Protein AF-A0A954YB65-F1 (afdb_monomer_lite)

Foldseek 3Di:
DDDCPDLVNVLVVVVVVVDPLVSLVSVLVVCLVVVVLVVNLLSQLQNLCVVVVHDSPDDPCLVVDDPVSNVVSVVSSLVSLQVSLLSCVVVVNNVVSCVSCVVHPPLVVVLVSLVVDDDDPVRLVVNLCCCQQVVSPVLVNLVSCCVPPNLLRLLVSLVVRVVPPDPVSNVNSVVNNVVVQLVQLLVLLQVVCCVVVVDGDPDSDPVVSCVVPVVCPPPPDDSGDCSSVD

Sequence (230 aa):
MQENGNVFDRLDQLAQQADPRQLLTELEDHLRRTKCFHELFEARKLAIRQRRGLPLLASDLGEQLPEAERDAMETELLDACWEVGRLLWQDARLRDGWHYLRAIADRGRVERLFAEIEPGEGNVDEFLELSIHEGLDLSRGFRTLIDRYGTCNAITTFDSAMYGRPRGERAVGAAMLVRHIYEELRENILAHIQRQEGQQPETLKVSNLLDQRDWVFAGGSYHLDTTHLA

Structure (mmCIF, N/CA/C/O backbone):
data_AF-A0A954YB65-F1
#
_entry.id   AF-A0A954YB65-F1
#
loop_
_atom_site.group_PDB
_atom_site.id
_atom_site.type_symbol
_atom_site.label_atom_id
_atom_site.label_alt_id
_atom_site.label_comp_id
_atom_site.label_asym_id
_atom_site.label_entity_id
_atom_site.label_seq_id
_atom_site.pdbx_PDB_ins_code
_atom_site.Cartn_x
_atom_site.Cartn_y
_atom_site.Cartn_z
_atom_site.occupancy
_atom_site.B_iso_or_equiv
_atom_site.auth_seq_id
_atom_site.auth_comp_id
_atom_site.auth_asym_id
_atom_site.auth_atom_id
_atom_site.pdbx_PDB_model_num
ATOM 1 N N . MET A 1 1 ? 12.305 -34.815 -20.012 1.00 35.81 1 MET A N 1
ATOM 2 C CA . MET A 1 1 ? 11.928 -34.228 -21.311 1.00 35.81 1 MET A CA 1
ATOM 3 C C . MET A 1 1 ? 12.818 -33.011 -21.497 1.00 35.81 1 MET A C 1
ATOM 5 O O . MET A 1 1 ? 12.638 -32.028 -20.793 1.00 35.81 1 MET A O 1
ATOM 9 N N . GLN A 1 2 ? 13.898 -33.188 -22.256 1.00 39.72 2 GLN A N 1
ATOM 10 C CA . GLN A 1 2 ? 14.922 -32.181 -22.544 1.00 39.72 2 GLN A CA 1
ATOM 11 C C . GLN A 1 2 ? 14.454 -31.298 -23.702 1.00 39.72 2 GLN A C 1
ATOM 13 O O . GLN A 1 2 ? 13.941 -31.847 -24.668 1.00 39.72 2 GLN A O 1
ATOM 18 N N . GLU A 1 3 ? 14.665 -29.985 -23.584 1.00 40.31 3 GLU A N 1
ATOM 19 C CA . GLU A 1 3 ? 15.197 -29.084 -24.626 1.00 40.31 3 GLU A CA 1
ATOM 20 C C . GLU A 1 3 ? 15.255 -27.652 -24.054 1.00 40.31 3 GLU A C 1
ATOM 22 O O . GLU A 1 3 ? 14.488 -26.770 -24.418 1.00 40.31 3 GLU A O 1
ATOM 27 N N . ASN A 1 4 ? 16.166 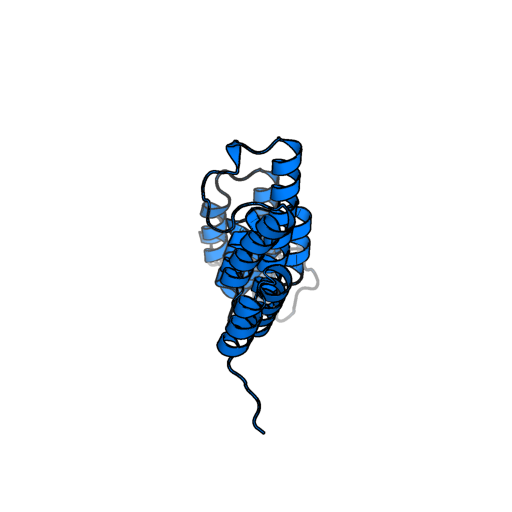-27.417 -23.103 1.00 43.31 4 ASN A N 1
ATOM 28 C CA . ASN A 1 4 ? 16.601 -26.061 -22.765 1.00 43.31 4 ASN A CA 1
ATOM 29 C C . ASN A 1 4 ? 17.932 -25.833 -23.482 1.00 43.31 4 ASN A C 1
ATOM 31 O O . ASN A 1 4 ? 18.993 -26.044 -22.898 1.00 43.31 4 ASN A O 1
ATOM 35 N N . GLY A 1 5 ? 17.880 -25.429 -24.754 1.00 54.19 5 GLY A N 1
ATOM 36 C CA . GLY A 1 5 ? 18.970 -24.609 -25.283 1.00 54.19 5 GLY A CA 1
ATOM 37 C C . GLY A 1 5 ? 19.082 -23.392 -24.367 1.00 54.19 5 GLY A C 1
ATOM 38 O O . GLY A 1 5 ? 18.060 -22.773 -24.055 1.00 54.19 5 GLY A O 1
ATOM 39 N N . ASN A 1 6 ? 20.274 -23.132 -23.835 1.00 77.19 6 ASN A N 1
ATOM 40 C CA . ASN A 1 6 ? 20.490 -22.061 -22.876 1.00 77.19 6 ASN A CA 1
ATOM 41 C C . ASN A 1 6 ? 19.991 -20.750 -23.504 1.00 77.19 6 ASN A C 1
ATOM 43 O O . ASN A 1 6 ? 20.301 -20.470 -24.660 1.00 77.19 6 ASN A O 1
ATOM 47 N N . VAL A 1 7 ? 19.193 -19.957 -22.782 1.00 74.75 7 VAL A N 1
ATOM 48 C CA . VAL A 1 7 ? 18.712 -18.662 -23.296 1.00 74.75 7 VAL A CA 1
ATOM 49 C C . VAL A 1 7 ? 19.882 -17.806 -23.789 1.00 74.75 7 VAL A C 1
ATOM 51 O O . VAL A 1 7 ? 19.751 -17.127 -24.801 1.00 74.75 7 VAL A O 1
ATOM 54 N N . PHE A 1 8 ? 21.046 -17.923 -23.143 1.00 77.50 8 PHE A N 1
ATOM 55 C CA . PHE A 1 8 ? 22.277 -17.270 -23.568 1.00 77.50 8 PHE A CA 1
ATOM 56 C C . PHE A 1 8 ? 22.754 -17.755 -24.944 1.00 77.50 8 PHE A C 1
ATOM 58 O O . PHE A 1 8 ? 23.086 -16.916 -25.766 1.00 77.50 8 PHE A O 1
ATOM 65 N N . ASP A 1 9 ? 22.661 -19.049 -25.267 1.00 79.12 9 ASP A N 1
ATOM 66 C CA . ASP A 1 9 ? 23.027 -19.569 -26.596 1.00 79.12 9 ASP A CA 1
ATOM 67 C C . ASP A 1 9 ? 22.103 -19.008 -27.690 1.00 79.12 9 ASP A C 1
ATOM 69 O O . ASP A 1 9 ? 22.542 -18.699 -28.799 1.00 79.12 9 ASP A O 1
ATOM 73 N N . ARG A 1 10 ? 20.806 -18.853 -27.387 1.00 73.50 10 ARG A N 1
ATOM 74 C CA . ARG A 1 10 ? 19.834 -18.258 -28.318 1.00 73.50 10 ARG A CA 1
ATOM 75 C C . ARG A 1 10 ? 20.061 -16.754 -28.484 1.00 73.50 10 ARG A C 1
ATOM 77 O O . ARG A 1 10 ? 19.979 -16.253 -29.604 1.00 73.50 10 ARG A O 1
ATOM 84 N N . LEU A 1 11 ? 20.367 -16.043 -27.399 1.00 77.06 11 LEU A N 1
ATOM 85 C CA . LEU A 1 11 ? 20.738 -14.627 -27.446 1.00 77.06 11 LEU A CA 1
ATOM 86 C C . LEU A 1 11 ? 22.053 -14.427 -28.213 1.00 77.06 11 LEU A C 1
ATOM 88 O O . LEU A 1 11 ? 22.128 -13.519 -29.035 1.00 77.06 11 LEU A O 1
ATOM 92 N N . ASP A 1 12 ? 23.041 -15.306 -28.035 1.00 77.75 12 ASP A N 1
ATOM 93 C CA . ASP A 1 12 ? 24.314 -15.279 -28.762 1.00 77.75 12 ASP A CA 1
ATOM 94 C C . ASP A 1 12 ? 24.110 -15.506 -30.264 1.00 77.75 12 ASP A C 1
ATOM 96 O O . ASP A 1 12 ? 24.686 -14.792 -31.087 1.00 77.75 12 ASP A O 1
ATOM 100 N N . GLN A 1 13 ? 23.240 -16.446 -30.646 1.00 76.56 13 GLN A N 1
ATOM 101 C CA . GLN A 1 13 ? 22.870 -16.661 -32.049 1.00 76.56 13 GLN A CA 1
ATOM 102 C C . GLN A 1 13 ? 22.189 -15.428 -32.662 1.00 76.56 13 GLN A C 1
ATOM 104 O O . GLN A 1 13 ? 22.526 -15.035 -33.779 1.00 76.56 13 GLN A O 1
ATOM 109 N N . LEU A 1 14 ? 21.270 -14.783 -31.938 1.00 78.62 14 LEU A N 1
ATOM 110 C CA . LEU A 1 14 ? 20.601 -13.558 -32.397 1.00 78.62 14 LEU A CA 1
ATOM 111 C C . LEU A 1 14 ? 21.562 -12.363 -32.467 1.00 78.62 14 LEU A C 1
ATOM 113 O O . LEU A 1 14 ? 21.481 -11.552 -33.392 1.00 78.62 14 LEU A O 1
ATOM 117 N N . ALA A 1 15 ? 22.513 -12.276 -31.535 1.00 76.81 15 ALA A N 1
ATOM 118 C CA . ALA A 1 15 ? 23.557 -11.259 -31.549 1.00 76.81 15 ALA A CA 1
ATOM 119 C C . ALA A 1 15 ? 24.464 -11.414 -32.779 1.00 76.81 15 ALA A C 1
ATOM 121 O O . ALA A 1 15 ? 24.781 -10.425 -33.441 1.00 76.81 15 ALA A O 1
ATOM 122 N N . GLN A 1 16 ? 24.826 -12.652 -33.133 1.00 79.12 16 GLN A N 1
ATOM 123 C CA . GLN A 1 16 ? 25.609 -12.965 -34.336 1.00 79.12 16 GLN A CA 1
ATOM 124 C C . GLN A 1 16 ? 24.859 -12.644 -35.637 1.00 79.12 16 GLN A C 1
ATOM 126 O O . GLN A 1 16 ? 25.486 -12.301 -36.637 1.00 79.12 16 GLN A O 1
ATOM 131 N N . GLN A 1 17 ? 23.526 -12.718 -35.625 1.00 79.25 17 GLN A N 1
ATOM 132 C CA . GLN A 1 17 ? 22.668 -12.346 -36.756 1.00 79.25 17 GLN A CA 1
ATOM 133 C C . GLN A 1 17 ? 22.452 -10.827 -36.883 1.00 79.25 17 GLN A C 1
ATOM 135 O O . GLN A 1 17 ? 21.823 -10.386 -37.843 1.00 79.25 17 GLN A O 1
ATOM 140 N N . ALA A 1 18 ? 22.996 -10.028 -35.955 1.00 71.31 18 ALA A N 1
ATOM 141 C CA . ALA A 1 18 ? 22.888 -8.572 -35.925 1.00 71.31 18 ALA A CA 1
ATOM 142 C C . ALA A 1 18 ? 21.438 -8.052 -36.002 1.00 71.31 18 ALA A C 1
ATOM 144 O O . ALA A 1 18 ? 21.187 -7.011 -36.615 1.00 71.31 18 ALA A O 1
ATOM 145 N N . ASP A 1 19 ? 20.498 -8.729 -35.328 1.00 81.56 19 ASP A N 1
ATOM 146 C CA . ASP A 1 19 ? 19.133 -8.229 -35.113 1.00 81.56 19 ASP A CA 1
ATOM 147 C C . ASP A 1 19 ? 18.908 -7.817 -33.641 1.00 81.56 19 ASP A C 1
ATOM 149 O O . ASP A 1 19 ? 18.379 -8.589 -32.831 1.00 81.56 19 ASP A O 1
ATOM 153 N N . PRO A 1 20 ? 19.281 -6.575 -33.257 1.00 83.12 20 PRO A N 1
ATOM 154 C CA . PRO A 1 20 ? 19.054 -6.063 -31.908 1.00 83.12 20 PRO A CA 1
ATOM 155 C C . PRO A 1 20 ? 17.580 -6.028 -31.496 1.00 83.12 20 PRO A C 1
ATOM 157 O O . PRO A 1 20 ? 17.289 -6.068 -30.302 1.00 83.12 20 PRO A O 1
ATOM 160 N N . ARG A 1 21 ? 16.641 -5.922 -32.449 1.00 86.94 21 ARG A N 1
ATOM 161 C CA . ARG A 1 21 ? 15.203 -5.857 -32.134 1.00 86.94 21 ARG A CA 1
ATOM 162 C C . ARG A 1 21 ? 14.708 -7.206 -31.669 1.00 86.94 21 ARG A C 1
ATOM 164 O O . ARG A 1 21 ? 14.063 -7.292 -30.622 1.00 86.94 21 ARG A O 1
ATOM 171 N N . GLN A 1 22 ? 15.020 -8.241 -32.440 1.00 88.25 22 GLN A N 1
ATOM 172 C CA . GLN A 1 22 ? 14.629 -9.599 -32.101 1.00 88.25 22 GLN A CA 1
ATOM 173 C C . GLN A 1 22 ? 15.316 -10.057 -30.811 1.00 88.25 22 GLN A C 1
ATOM 175 O O . GLN A 1 22 ? 14.652 -10.623 -29.945 1.00 88.25 22 GLN A O 1
ATOM 180 N N . LEU A 1 23 ? 16.599 -9.724 -30.626 1.00 89.31 23 LEU A N 1
ATOM 181 C CA . LEU A 1 23 ? 17.335 -10.031 -29.397 1.00 89.31 23 LEU A CA 1
ATOM 182 C C . LEU A 1 23 ? 16.692 -9.405 -28.152 1.00 89.31 23 LEU A C 1
ATOM 184 O O . LEU A 1 23 ? 16.469 -10.101 -27.165 1.00 89.31 23 LEU A O 1
ATOM 188 N N . LEU A 1 24 ? 16.372 -8.106 -28.191 1.00 91.31 24 LEU A N 1
ATOM 189 C CA . LEU A 1 24 ? 15.754 -7.423 -27.049 1.00 91.31 24 LEU A CA 1
ATOM 190 C C . LEU A 1 24 ? 14.345 -7.948 -26.764 1.00 91.31 24 LEU A C 1
ATOM 192 O O . LEU A 1 24 ? 13.987 -8.100 -25.602 1.00 91.31 24 LEU A O 1
ATOM 196 N N . THR A 1 25 ? 13.580 -8.286 -27.804 1.00 92.56 25 THR A N 1
ATOM 197 C CA . THR A 1 25 ? 12.246 -8.887 -27.642 1.00 92.56 25 THR A CA 1
ATOM 198 C C . THR A 1 25 ? 12.333 -10.238 -26.927 1.00 92.56 25 THR A C 1
ATOM 200 O O . THR A 1 25 ? 11.598 -10.480 -25.975 1.00 92.56 25 THR A O 1
ATOM 203 N N . GLU A 1 26 ? 13.262 -11.106 -27.335 1.00 91.94 26 GLU A N 1
ATOM 204 C CA . GLU A 1 26 ? 13.474 -12.416 -26.701 1.00 91.94 26 GLU A CA 1
ATOM 205 C C . GLU A 1 26 ? 13.992 -12.283 -25.260 1.00 91.94 26 GLU A C 1
ATOM 2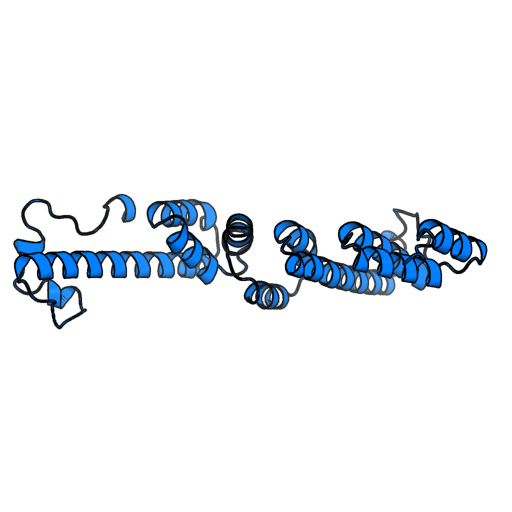07 O O . GLU A 1 26 ? 13.575 -13.039 -24.380 1.00 91.94 26 GLU A O 1
ATOM 212 N N . LEU A 1 27 ? 14.853 -11.293 -24.993 1.00 93.38 27 LEU A N 1
ATOM 213 C CA . LEU A 1 27 ? 15.322 -10.982 -23.642 1.00 93.38 27 LEU A CA 1
ATOM 214 C C . LEU A 1 27 ? 14.169 -10.533 -22.732 1.00 93.38 27 LEU A C 1
ATOM 216 O O . LEU A 1 27 ? 14.018 -11.063 -21.633 1.00 93.38 27 LEU A O 1
ATOM 220 N N . GLU A 1 28 ? 13.338 -9.589 -23.177 1.00 95.31 28 GLU A N 1
ATOM 221 C CA . GLU A 1 28 ? 12.167 -9.128 -22.421 1.00 95.31 28 GLU A CA 1
ATOM 222 C C . GLU A 1 28 ? 11.190 -10.279 -22.134 1.00 95.31 28 GLU A C 1
ATOM 224 O O . GLU A 1 28 ? 10.701 -10.423 -21.010 1.00 95.31 28 GLU A O 1
ATOM 229 N N . ASP A 1 29 ? 10.930 -11.129 -23.128 1.00 95.19 29 ASP A N 1
ATOM 230 C CA . ASP A 1 29 ? 10.074 -12.305 -22.984 1.00 95.19 29 ASP A CA 1
ATOM 231 C C . ASP A 1 29 ? 10.625 -13.293 -21.957 1.00 95.19 29 ASP A C 1
ATOM 233 O O . ASP A 1 29 ? 9.876 -13.810 -21.121 1.00 95.19 29 ASP A O 1
ATOM 237 N N . HIS A 1 30 ? 11.933 -13.545 -21.995 1.00 94.38 30 HIS A N 1
ATOM 238 C CA . HIS A 1 30 ? 12.595 -14.398 -21.022 1.00 94.38 30 HIS A CA 1
ATOM 239 C C . HIS A 1 30 ? 12.474 -13.823 -19.608 1.00 94.38 30 HIS A C 1
ATOM 241 O O . HIS A 1 30 ? 11.969 -14.515 -18.725 1.00 94.38 30 HIS A O 1
ATOM 247 N N . LEU A 1 31 ? 12.851 -12.555 -19.414 1.00 96.50 31 LEU A N 1
ATOM 248 C CA . LEU A 1 31 ? 12.824 -11.882 -18.110 1.00 96.50 31 LEU A CA 1
ATOM 249 C C . LEU A 1 31 ? 11.409 -11.815 -17.526 1.00 96.50 31 LEU A C 1
ATOM 251 O O . LEU A 1 31 ? 11.217 -12.004 -16.324 1.00 96.50 31 LEU A O 1
ATOM 255 N N . ARG A 1 32 ? 10.394 -11.623 -18.377 1.00 96.69 32 ARG A N 1
ATOM 256 C CA . ARG A 1 32 ? 8.984 -11.702 -17.974 1.00 96.69 32 ARG A CA 1
ATOM 257 C C . ARG A 1 32 ? 8.613 -13.102 -17.490 1.00 96.69 32 ARG A C 1
ATOM 259 O O . ARG A 1 32 ? 7.963 -13.229 -16.455 1.00 96.69 32 ARG A O 1
ATOM 266 N N . ARG A 1 33 ? 9.009 -14.152 -18.219 1.00 95.94 33 ARG A N 1
ATOM 267 C CA . ARG A 1 33 ? 8.702 -15.553 -17.868 1.00 95.94 33 ARG A CA 1
ATOM 268 C C . ARG A 1 33 ? 9.431 -16.007 -16.605 1.00 95.94 33 ARG A C 1
ATOM 270 O O . ARG A 1 33 ? 8.859 -16.768 -15.830 1.00 95.94 33 ARG A O 1
ATOM 277 N N . THR A 1 34 ? 10.658 -15.538 -16.385 1.00 95.94 34 THR A N 1
ATOM 278 C CA . THR A 1 34 ? 11.456 -15.843 -15.186 1.00 95.94 34 THR A CA 1
ATOM 279 C C . THR A 1 34 ? 11.177 -14.909 -14.009 1.00 95.94 34 THR A C 1
ATOM 281 O O . THR A 1 34 ? 11.763 -15.100 -12.948 1.00 95.94 34 THR A O 1
ATOM 284 N N . LYS A 1 35 ? 10.262 -13.939 -14.165 1.00 97.75 35 LYS A N 1
ATOM 285 C CA . LYS A 1 35 ? 9.877 -12.947 -13.144 1.00 97.75 35 LYS A CA 1
ATOM 286 C C . LYS A 1 35 ? 11.019 -12.023 -12.684 1.00 97.75 35 LYS A C 1
ATOM 288 O O . LYS A 1 35 ? 10.962 -11.425 -11.609 1.00 97.75 35 LYS A O 1
ATOM 293 N N . CYS A 1 36 ? 12.037 -11.848 -13.523 1.00 97.50 36 CYS A N 1
ATOM 294 C CA . CYS A 1 36 ? 13.118 -10.877 -13.342 1.00 97.50 36 CYS A CA 1
ATOM 295 C C . CYS A 1 36 ? 12.638 -9.478 -13.770 1.00 97.50 36 CYS A C 1
ATOM 297 O O . CYS A 1 36 ? 13.018 -8.951 -14.816 1.00 97.50 36 CYS A O 1
ATOM 299 N N . PHE A 1 37 ? 11.692 -8.913 -13.014 1.00 98.25 37 PHE A N 1
ATOM 300 C CA . PHE A 1 37 ? 10.947 -7.723 -13.438 1.00 98.25 37 PHE A CA 1
ATOM 301 C C . PHE A 1 37 ? 11.760 -6.419 -13.396 1.00 98.25 37 PHE A C 1
ATOM 303 O O . PHE A 1 37 ? 11.497 -5.519 -14.193 1.00 98.25 37 PHE A O 1
ATOM 310 N N . HIS A 1 38 ? 12.765 -6.310 -12.523 1.00 97.56 38 HIS A N 1
ATOM 311 C CA . HIS A 1 38 ? 13.652 -5.141 -12.510 1.00 97.56 38 HIS A CA 1
ATOM 312 C C . HIS A 1 38 ? 14.538 -5.119 -13.754 1.00 97.56 38 HIS A C 1
ATOM 314 O O . HIS A 1 38 ? 14.667 -4.102 -14.430 1.00 97.56 38 HIS A O 1
ATOM 320 N N . GLU A 1 39 ? 15.091 -6.271 -14.110 1.00 96.75 39 GLU A N 1
ATOM 321 C CA . GLU A 1 39 ? 15.872 -6.457 -15.323 1.00 96.75 39 GLU A CA 1
ATOM 322 C C . GLU A 1 39 ? 15.001 -6.275 -16.570 1.00 96.75 39 GLU A C 1
ATOM 324 O O . GLU A 1 39 ? 15.463 -5.715 -17.563 1.00 96.75 39 GLU A O 1
ATOM 329 N N . LEU A 1 40 ? 13.726 -6.686 -16.522 1.00 97.75 40 LEU A N 1
ATOM 330 C CA . LEU A 1 40 ? 12.762 -6.427 -17.594 1.00 97.75 40 LEU A CA 1
ATOM 331 C C . LEU A 1 40 ? 12.609 -4.922 -17.853 1.00 97.75 40 LEU A C 1
ATOM 333 O O . LEU A 1 40 ? 12.569 -4.509 -19.011 1.00 97.75 40 LEU A O 1
ATOM 337 N N . PHE A 1 41 ? 12.557 -4.096 -16.805 1.00 97.69 41 PHE A N 1
ATOM 338 C CA . PHE A 1 41 ? 12.525 -2.641 -16.959 1.00 97.69 41 PHE A CA 1
ATOM 339 C C . PHE A 1 41 ? 13.785 -2.103 -17.657 1.00 97.69 41 PHE A C 1
ATOM 341 O O . PHE A 1 41 ? 13.698 -1.262 -18.555 1.00 97.69 41 PHE A O 1
ATOM 348 N N . GLU A 1 42 ? 14.962 -2.616 -17.299 1.00 95.12 42 GLU A N 1
ATOM 349 C CA . GLU A 1 42 ? 16.215 -2.228 -17.952 1.00 95.12 42 GLU A CA 1
ATOM 350 C C . GLU A 1 42 ? 16.260 -2.677 -19.422 1.00 95.12 42 GLU A C 1
ATOM 352 O O . GLU A 1 42 ? 16.609 -1.885 -20.300 1.00 95.12 42 GLU A O 1
ATOM 357 N N . ALA A 1 43 ? 15.807 -3.894 -19.734 1.00 94.81 43 ALA A N 1
ATOM 358 C CA . ALA A 1 43 ? 15.674 -4.368 -21.113 1.00 94.81 43 ALA A CA 1
ATOM 359 C C . ALA A 1 43 ? 14.710 -3.487 -21.932 1.00 94.81 43 ALA A C 1
ATOM 361 O O . ALA A 1 43 ? 15.026 -3.100 -23.061 1.00 94.81 43 ALA A O 1
ATOM 362 N N . ARG A 1 44 ? 13.587 -3.069 -21.333 1.00 95.50 44 ARG A N 1
ATOM 363 C CA . ARG A 1 44 ? 12.624 -2.129 -21.929 1.00 95.50 44 ARG A CA 1
ATOM 364 C C . ARG A 1 44 ? 13.257 -0.777 -22.247 1.00 95.50 44 ARG A C 1
ATOM 366 O O . ARG A 1 44 ? 13.067 -0.256 -23.347 1.00 95.50 44 ARG A O 1
ATOM 373 N N . LYS A 1 45 ? 14.065 -0.221 -21.336 1.00 93.88 45 LYS A N 1
ATOM 374 C CA . LYS A 1 45 ? 14.821 1.027 -21.568 1.00 93.88 45 LYS A CA 1
ATOM 375 C C . LYS A 1 45 ? 15.755 0.928 -22.772 1.00 93.88 45 LYS A C 1
ATOM 377 O O . LYS A 1 45 ? 15.895 1.908 -23.513 1.00 93.88 45 LYS A O 1
ATOM 382 N N . LEU A 1 46 ? 16.390 -0.228 -22.966 1.00 92.88 46 LEU A N 1
ATOM 383 C CA . LEU A 1 46 ? 17.235 -0.497 -24.130 1.00 92.88 46 LEU A CA 1
ATOM 384 C C . LEU A 1 46 ? 16.393 -0.623 -25.406 1.00 92.88 46 LEU A C 1
ATOM 386 O O . LEU A 1 46 ? 16.738 -0.018 -26.419 1.00 92.88 46 LEU A O 1
ATOM 390 N N . ALA A 1 47 ? 15.261 -1.329 -25.357 1.00 93.00 47 ALA A N 1
ATOM 391 C CA . ALA A 1 47 ? 14.357 -1.491 -26.497 1.00 93.00 47 ALA A CA 1
ATOM 392 C C . ALA A 1 47 ? 13.756 -0.160 -26.976 1.00 93.00 47 ALA A C 1
ATOM 394 O O . ALA A 1 47 ? 13.701 0.090 -28.181 1.00 93.00 47 ALA A O 1
ATOM 395 N N . ILE A 1 48 ? 13.366 0.724 -26.052 1.00 93.50 48 ILE A N 1
ATOM 396 C CA . ILE A 1 48 ? 12.872 2.074 -26.370 1.00 93.50 48 ILE A CA 1
ATOM 397 C C . ILE A 1 48 ? 13.950 2.879 -27.113 1.00 93.50 48 ILE A C 1
ATOM 399 O O . ILE A 1 48 ? 13.679 3.446 -28.174 1.00 93.50 48 ILE A O 1
ATOM 403 N N . ARG A 1 49 ? 15.197 2.873 -26.615 1.00 90.06 49 ARG A N 1
ATOM 404 C CA . ARG A 1 49 ? 16.339 3.529 -27.284 1.00 90.06 49 ARG A CA 1
ATOM 405 C C . ARG A 1 49 ? 16.598 2.940 -28.668 1.00 90.06 49 ARG A C 1
ATOM 407 O O . ARG A 1 49 ? 16.719 3.689 -29.636 1.00 90.06 49 ARG A O 1
ATOM 414 N N . GLN A 1 50 ? 16.611 1.611 -28.772 1.00 91.00 50 GLN A N 1
ATOM 415 C CA . GLN A 1 50 ? 16.834 0.888 -30.023 1.00 91.00 50 GLN A CA 1
ATOM 416 C C . GLN A 1 50 ? 15.834 1.312 -31.102 1.00 91.00 50 GLN A C 1
ATOM 418 O O . GLN A 1 50 ? 16.232 1.631 -32.225 1.00 91.00 50 GLN A O 1
ATOM 423 N N . ARG A 1 51 ? 14.535 1.339 -30.771 1.00 90.50 51 ARG A N 1
ATOM 424 C CA . ARG A 1 51 ? 13.472 1.680 -31.731 1.00 90.50 51 ARG A CA 1
ATOM 425 C C . ARG A 1 51 ? 13.615 3.098 -32.273 1.00 90.50 51 ARG A C 1
ATOM 427 O O . ARG A 1 51 ? 13.240 3.346 -33.416 1.00 90.50 51 ARG A O 1
ATOM 434 N N . ARG A 1 52 ? 14.194 3.987 -31.467 1.00 87.69 52 ARG A N 1
ATOM 435 C CA . ARG A 1 52 ? 14.440 5.400 -31.770 1.00 87.69 52 ARG A CA 1
ATOM 436 C C . ARG A 1 52 ? 15.811 5.652 -32.407 1.00 87.69 52 ARG A C 1
ATOM 438 O O . ARG A 1 52 ? 16.160 6.797 -32.654 1.00 87.69 52 ARG A O 1
ATOM 445 N N . GLY A 1 53 ? 16.585 4.598 -32.685 1.00 86.62 53 GLY A N 1
ATOM 446 C CA . GLY A 1 53 ? 17.923 4.714 -33.273 1.00 86.62 53 GLY A CA 1
ATOM 447 C C . GLY A 1 53 ? 18.964 5.321 -32.329 1.00 86.62 53 GLY A C 1
ATOM 448 O O . GLY A 1 53 ? 20.013 5.767 -32.786 1.00 86.62 53 GLY A O 1
ATOM 449 N N . LEU A 1 54 ? 18.686 5.347 -31.023 1.00 85.62 54 LEU A N 1
ATOM 450 C CA . LEU A 1 54 ? 19.584 5.903 -30.019 1.00 85.62 54 LEU A CA 1
ATOM 451 C C . LEU A 1 54 ? 20.620 4.861 -29.567 1.00 85.62 54 LEU A C 1
ATOM 453 O O . LEU A 1 54 ? 20.307 3.667 -29.498 1.00 85.62 54 LEU A O 1
ATOM 457 N N . PRO A 1 55 ? 21.840 5.289 -29.197 1.00 83.00 55 PRO A N 1
ATOM 458 C CA . PRO A 1 55 ? 22.834 4.415 -28.590 1.00 83.00 55 PRO A CA 1
ATOM 459 C C . PRO A 1 55 ? 22.303 3.721 -27.333 1.00 83.00 55 PRO A C 1
ATOM 461 O O . PRO A 1 55 ? 21.761 4.359 -26.432 1.00 83.00 55 PRO A O 1
ATOM 464 N N . LEU A 1 56 ? 22.509 2.406 -27.255 1.00 81.31 56 LEU A N 1
ATOM 465 C CA . LEU A 1 56 ? 22.002 1.581 -26.155 1.00 81.31 56 LEU A CA 1
ATOM 466 C C . LEU A 1 56 ? 22.689 1.878 -24.813 1.00 81.31 56 LEU A C 1
ATOM 468 O O . LEU A 1 56 ? 22.045 1.804 -23.774 1.00 81.31 56 LEU A O 1
ATOM 472 N N . LEU A 1 57 ? 23.981 2.224 -24.840 1.00 76.12 57 LEU A N 1
ATOM 473 C CA . LEU A 1 57 ? 24.834 2.345 -23.648 1.00 76.12 57 LEU A CA 1
ATOM 474 C C . LEU A 1 57 ? 25.210 3.793 -23.284 1.00 76.12 57 LEU A C 1
ATOM 476 O O . LEU A 1 57 ? 26.044 4.001 -22.409 1.00 76.12 57 LEU A O 1
ATOM 480 N N . ALA A 1 58 ? 24.637 4.802 -23.946 1.00 66.25 58 ALA A N 1
ATOM 481 C CA . ALA A 1 58 ? 24.943 6.199 -23.638 1.00 66.25 58 ALA A CA 1
ATOM 482 C C . ALA A 1 58 ? 24.063 6.721 -22.489 1.00 66.25 58 ALA A C 1
ATOM 484 O O . ALA A 1 58 ? 22.833 6.638 -22.561 1.00 66.25 58 ALA A O 1
ATOM 485 N N . SER A 1 59 ? 24.689 7.287 -21.452 1.00 59.53 59 SER A N 1
ATOM 486 C CA . SER A 1 59 ? 23.996 7.842 -20.280 1.00 59.53 59 SER A CA 1
ATOM 487 C C . SER A 1 59 ? 23.419 9.246 -20.511 1.00 59.53 59 SER A C 1
ATOM 489 O O . SER A 1 59 ? 22.407 9.574 -19.899 1.00 59.53 59 SER A O 1
ATOM 491 N N . ASP A 1 60 ? 23.977 10.035 -21.442 1.00 58.00 60 ASP A N 1
ATOM 492 C CA . ASP A 1 60 ? 23.818 11.506 -21.407 1.00 58.00 60 ASP A CA 1
ATOM 493 C C . ASP A 1 60 ? 23.091 12.117 -22.623 1.00 58.00 60 ASP A C 1
ATOM 495 O O . ASP A 1 60 ? 22.991 13.334 -22.756 1.00 58.00 60 ASP A O 1
ATOM 499 N N . LEU A 1 61 ? 22.555 11.305 -23.541 1.00 58.41 61 LEU A N 1
ATOM 500 C CA . LEU A 1 61 ? 21.917 11.831 -24.763 1.00 58.41 61 LEU A CA 1
ATOM 501 C C . LEU A 1 61 ? 20.530 12.442 -24.530 1.00 58.41 61 LEU A C 1
ATOM 503 O O . LEU A 1 61 ? 20.022 13.135 -25.406 1.00 58.41 61 LEU A O 1
ATOM 507 N N . GLY A 1 62 ? 19.921 12.203 -23.365 1.00 58.16 62 GLY A N 1
ATOM 508 C CA . GLY A 1 62 ? 18.555 12.636 -23.067 1.00 58.16 62 GLY A CA 1
ATOM 509 C C . GLY A 1 62 ? 18.354 14.146 -23.195 1.00 58.16 62 GLY A C 1
ATOM 510 O O . GLY A 1 62 ? 17.332 14.572 -23.718 1.00 58.16 62 GLY A O 1
ATOM 511 N N . GLU A 1 63 ? 19.341 14.953 -22.801 1.00 61.75 63 GLU A N 1
ATOM 512 C CA . GLU A 1 63 ? 19.247 16.421 -22.843 1.00 61.75 63 GLU A CA 1
ATOM 513 C C . GLU A 1 63 ? 19.422 17.005 -24.253 1.00 61.75 63 GLU A C 1
ATOM 515 O O . GLU A 1 63 ? 18.990 18.124 -24.523 1.00 61.75 63 GLU A O 1
ATOM 520 N N . GLN A 1 64 ? 20.026 16.244 -25.170 1.00 72.31 64 GLN A N 1
ATOM 521 C CA . GLN A 1 64 ? 20.328 16.690 -26.534 1.00 72.31 64 GLN A CA 1
ATOM 522 C C . GLN A 1 64 ? 19.205 16.376 -27.532 1.00 72.31 64 GLN A C 1
ATOM 524 O O . GLN A 1 64 ? 19.237 16.860 -28.664 1.00 72.31 64 GLN A O 1
ATOM 529 N N . LEU A 1 65 ? 18.214 15.574 -27.130 1.00 79.88 65 LEU A N 1
ATOM 530 C CA . LE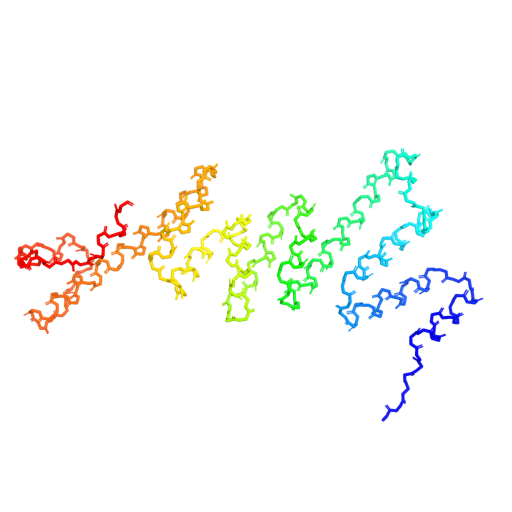U A 1 65 ? 17.066 15.242 -27.970 1.00 79.88 65 LEU A CA 1
ATOM 531 C C . LEU A 1 65 ? 16.090 16.421 -28.066 1.00 79.88 65 LEU A C 1
ATOM 533 O O . LEU A 1 65 ? 15.916 17.141 -27.079 1.00 79.88 65 LEU A O 1
ATOM 537 N N . PRO A 1 66 ? 15.398 16.608 -29.204 1.00 88.12 66 PRO A N 1
ATOM 538 C CA . PRO A 1 66 ? 14.270 17.529 -29.302 1.00 88.12 66 PRO A CA 1
ATOM 539 C C . PRO A 1 66 ? 13.206 17.233 -28.238 1.00 88.12 66 PRO A C 1
ATOM 541 O O . PRO A 1 66 ? 12.964 16.077 -27.903 1.00 88.12 66 PRO A O 1
ATOM 544 N N . GLU A 1 67 ? 12.528 18.270 -27.743 1.00 87.81 67 GLU A N 1
ATOM 545 C CA . GLU A 1 67 ? 11.516 18.156 -26.678 1.00 87.81 67 GLU A CA 1
ATOM 546 C C . GLU A 1 67 ? 10.447 17.102 -26.978 1.00 87.81 67 GLU A C 1
ATOM 548 O O . GLU A 1 67 ? 10.261 16.184 -26.190 1.00 87.81 67 GLU A O 1
ATOM 553 N N . ALA A 1 68 ? 9.872 17.124 -28.181 1.00 88.88 68 ALA A N 1
ATOM 554 C CA . ALA A 1 68 ? 8.879 16.134 -28.594 1.00 88.88 68 ALA A CA 1
ATOM 555 C C . ALA A 1 68 ? 9.396 14.679 -28.559 1.00 88.88 68 ALA A C 1
ATOM 557 O O . ALA A 1 68 ? 8.627 13.753 -28.304 1.00 88.88 68 ALA A O 1
ATOM 558 N N . GLU A 1 69 ? 10.689 14.450 -28.816 1.00 87.75 69 GLU A N 1
ATOM 559 C CA . GLU A 1 69 ? 11.278 13.109 -28.731 1.00 87.75 69 GLU A CA 1
ATOM 560 C C . GLU A 1 69 ? 11.544 12.688 -27.286 1.00 87.75 69 GLU A C 1
ATOM 562 O O . GLU A 1 69 ? 11.371 11.509 -26.962 1.00 87.75 69 GLU A O 1
ATOM 567 N N . ARG A 1 70 ? 11.918 13.638 -26.417 1.00 86.88 70 ARG A N 1
ATOM 568 C CA . ARG A 1 70 ? 12.059 13.396 -24.976 1.00 86.88 70 ARG A CA 1
ATOM 569 C C . ARG A 1 70 ? 10.720 13.026 -24.355 1.00 86.88 70 ARG A C 1
ATOM 571 O O . ARG A 1 70 ? 10.645 11.982 -23.718 1.00 86.88 70 ARG A O 1
ATOM 578 N N . ASP A 1 71 ? 9.672 13.798 -24.627 1.00 90.12 71 ASP A N 1
ATOM 579 C CA . ASP A 1 71 ? 8.328 13.568 -24.084 1.00 90.12 71 ASP A CA 1
ATOM 580 C C . ASP A 1 71 ? 7.763 12.216 -24.543 1.00 90.12 71 ASP A C 1
ATOM 582 O O . ASP A 1 71 ? 7.185 11.450 -23.765 1.00 90.12 71 ASP A O 1
ATOM 586 N N . ALA A 1 72 ? 7.972 11.876 -25.820 1.00 90.75 72 ALA A N 1
ATOM 587 C CA . ALA A 1 72 ? 7.546 10.590 -26.358 1.00 90.75 72 ALA A CA 1
ATOM 588 C C . ALA A 1 72 ? 8.319 9.417 -25.727 1.00 90.75 72 ALA A C 1
ATOM 590 O O . ALA A 1 72 ? 7.737 8.360 -25.478 1.00 90.75 72 ALA A O 1
ATOM 591 N N . MET A 1 73 ? 9.615 9.589 -25.450 1.00 91.38 73 MET A N 1
ATOM 592 C CA . MET A 1 73 ? 10.420 8.587 -24.750 1.00 91.38 73 MET A CA 1
ATOM 593 C C . MET A 1 73 ? 10.014 8.458 -23.277 1.00 91.38 73 MET A C 1
ATOM 595 O O . MET A 1 73 ? 9.906 7.339 -22.781 1.00 91.38 73 MET A O 1
ATOM 599 N N . GLU A 1 74 ? 9.767 9.570 -22.584 1.00 91.69 74 GLU A N 1
ATOM 600 C CA . GLU A 1 74 ? 9.282 9.583 -21.202 1.00 91.69 74 GLU A CA 1
ATOM 601 C C . GLU A 1 74 ? 7.941 8.857 -21.085 1.00 91.69 74 GLU A C 1
ATOM 603 O O . GLU A 1 74 ? 7.777 8.013 -20.207 1.00 91.69 74 GLU A O 1
ATOM 608 N N . THR A 1 75 ? 7.027 9.086 -22.030 1.00 94.31 75 THR A N 1
ATOM 609 C CA . THR A 1 75 ? 5.745 8.371 -22.093 1.00 94.31 75 THR A CA 1
ATOM 610 C C . THR A 1 75 ? 5.949 6.853 -22.185 1.00 94.31 75 THR A C 1
ATOM 612 O O . THR A 1 75 ? 5.368 6.107 -21.398 1.00 94.31 75 THR A O 1
ATOM 615 N N . GLU A 1 76 ? 6.827 6.375 -23.077 1.00 94.94 76 GLU A N 1
ATOM 616 C CA . GLU A 1 76 ? 7.136 4.938 -23.179 1.00 94.94 76 GLU A CA 1
ATOM 617 C C . GLU A 1 76 ? 7.803 4.377 -21.909 1.00 94.94 76 GLU A C 1
ATOM 619 O O . GLU A 1 76 ? 7.583 3.218 -21.547 1.00 94.94 76 GLU A O 1
ATOM 624 N N . LEU A 1 77 ? 8.619 5.178 -21.217 1.00 94.81 77 LEU A N 1
ATOM 625 C CA . LEU A 1 77 ? 9.236 4.781 -19.949 1.00 94.81 77 LEU A CA 1
ATOM 626 C C . LEU A 1 77 ? 8.205 4.676 -18.824 1.00 94.81 77 LEU A C 1
ATOM 628 O O . LEU A 1 77 ? 8.269 3.735 -18.034 1.00 94.81 77 LEU A O 1
ATOM 632 N N . LEU A 1 78 ? 7.236 5.590 -18.772 1.00 96.62 78 LEU A N 1
ATOM 633 C CA . LEU A 1 78 ? 6.121 5.519 -17.829 1.00 96.62 78 LEU A CA 1
ATOM 634 C C . LEU A 1 78 ? 5.238 4.293 -18.098 1.00 96.62 78 LEU A C 1
ATOM 636 O O . LEU A 1 78 ? 4.838 3.619 -17.148 1.00 96.62 78 LEU A O 1
ATOM 640 N N . ASP A 1 79 ? 5.002 3.937 -19.362 1.00 96.44 79 ASP A N 1
ATOM 641 C CA . ASP A 1 79 ? 4.298 2.698 -19.718 1.00 96.44 79 ASP A CA 1
ATOM 642 C C . ASP A 1 79 ? 5.066 1.446 -19.258 1.00 96.44 79 ASP A C 1
ATOM 644 O O . ASP A 1 79 ? 4.465 0.500 -18.737 1.00 96.44 79 ASP A O 1
ATOM 648 N N . ALA A 1 80 ? 6.399 1.449 -19.376 1.00 97.00 80 ALA A N 1
ATOM 649 C CA . ALA A 1 80 ? 7.250 0.388 -18.839 1.00 97.00 80 ALA A CA 1
ATOM 650 C C . ALA A 1 80 ? 7.207 0.324 -17.298 1.00 97.00 80 ALA A C 1
ATOM 652 O O . ALA A 1 80 ? 7.084 -0.773 -16.748 1.00 97.00 80 ALA A O 1
ATOM 653 N N . CYS A 1 81 ? 7.241 1.467 -16.598 1.00 97.94 81 CYS A N 1
ATOM 654 C CA . CYS A 1 81 ? 7.048 1.529 -15.143 1.00 97.94 81 CYS A CA 1
ATOM 655 C C . CYS A 1 81 ? 5.686 0.953 -14.737 1.00 97.94 81 CYS A C 1
ATOM 657 O O . CYS A 1 81 ? 5.603 0.159 -13.799 1.00 97.94 81 CYS A O 1
ATOM 659 N N . TRP A 1 82 ? 4.621 1.312 -15.460 1.00 97.81 82 TRP A N 1
ATOM 660 C CA . TRP A 1 82 ? 3.280 0.787 -15.216 1.00 97.81 82 TRP A CA 1
ATOM 661 C C . TRP A 1 82 ? 3.223 -0.736 -15.389 1.00 97.81 82 TRP A C 1
ATOM 663 O O . TRP A 1 82 ? 2.682 -1.439 -14.533 1.00 97.81 82 TRP A O 1
ATOM 673 N N . GLU A 1 83 ? 3.784 -1.262 -16.482 1.00 97.31 83 GLU A N 1
ATOM 674 C CA . GLU A 1 83 ? 3.818 -2.703 -16.744 1.00 97.31 83 GLU A CA 1
ATOM 675 C C . GLU A 1 83 ? 4.563 -3.461 -15.638 1.00 97.31 83 GLU A C 1
ATOM 677 O O . GLU A 1 83 ? 4.009 -4.398 -15.057 1.00 97.31 83 GLU A O 1
ATOM 682 N N . VAL A 1 84 ? 5.796 -3.051 -15.343 1.00 98.19 84 VAL A N 1
ATOM 683 C CA . VAL A 1 84 ? 6.676 -3.720 -14.375 1.00 98.19 84 VAL A CA 1
ATOM 684 C C . VAL A 1 84 ? 6.115 -3.619 -12.963 1.00 98.19 84 VAL A C 1
ATOM 686 O O . VAL A 1 84 ? 6.029 -4.629 -12.264 1.00 98.19 84 VAL A O 1
ATOM 689 N N . GLY A 1 85 ? 5.651 -2.434 -12.568 1.00 97.94 85 GLY A N 1
ATOM 690 C CA . GLY A 1 85 ? 5.026 -2.215 -11.270 1.00 97.94 85 GLY A CA 1
ATOM 691 C C . GLY A 1 85 ? 3.794 -3.095 -11.052 1.00 97.94 85 GLY A C 1
ATOM 692 O O . GLY A 1 85 ? 3.653 -3.722 -10.002 1.00 97.94 85 GLY A O 1
ATOM 693 N N . ARG A 1 86 ? 2.943 -3.234 -12.077 1.00 97.50 86 ARG A N 1
ATOM 694 C CA . ARG A 1 86 ? 1.783 -4.135 -12.031 1.00 97.50 86 ARG A CA 1
ATOM 695 C C . ARG A 1 86 ? 2.193 -5.603 -11.921 1.00 97.50 86 ARG A C 1
ATOM 697 O O . ARG A 1 86 ? 1.583 -6.332 -11.147 1.00 97.50 86 ARG A O 1
ATOM 704 N N . LEU A 1 87 ? 3.196 -6.044 -12.683 1.00 97.88 87 LEU A N 1
ATOM 705 C CA . LEU A 1 87 ? 3.691 -7.425 -12.614 1.00 97.88 87 LEU A CA 1
ATOM 706 C C . LEU A 1 87 ? 4.247 -7.759 -11.222 1.00 97.88 87 LEU A C 1
ATOM 708 O O . LEU A 1 87 ? 3.971 -8.836 -10.704 1.00 97.88 87 LEU A O 1
ATOM 712 N N . LEU A 1 88 ? 4.960 -6.819 -10.595 1.00 97.88 88 LEU A N 1
ATOM 713 C CA . LEU A 1 88 ? 5.476 -6.964 -9.232 1.00 97.88 88 LEU A CA 1
ATOM 714 C C . LEU A 1 88 ? 4.351 -7.093 -8.198 1.00 97.88 88 LEU A C 1
ATOM 716 O O . LEU A 1 88 ? 4.392 -7.991 -7.361 1.00 97.88 88 LEU A O 1
ATOM 720 N N . TRP A 1 89 ? 3.305 -6.268 -8.289 1.00 96.31 89 TRP A N 1
ATOM 721 C CA . TRP A 1 89 ? 2.134 -6.395 -7.412 1.00 96.31 89 TRP A CA 1
ATOM 722 C C . TRP A 1 89 ? 1.379 -7.712 -7.609 1.00 96.31 89 TRP A C 1
ATOM 724 O O . TRP A 1 89 ? 0.969 -8.333 -6.631 1.00 96.31 89 TRP A O 1
ATOM 734 N N . GLN A 1 90 ? 1.254 -8.185 -8.852 1.00 94.44 90 GLN A N 1
ATOM 735 C CA . GLN A 1 90 ? 0.667 -9.497 -9.154 1.00 94.44 90 GLN A CA 1
ATOM 736 C C . GLN A 1 90 ? 1.494 -10.666 -8.602 1.00 94.44 90 GLN A C 1
ATOM 738 O O . GLN A 1 90 ? 0.948 -11.739 -8.357 1.00 94.44 90 GLN A O 1
ATOM 743 N N . ASP A 1 91 ? 2.791 -10.456 -8.384 1.00 95.12 91 ASP A N 1
ATOM 744 C CA . ASP A 1 91 ? 3.710 -11.413 -7.764 1.00 95.12 91 ASP A CA 1
ATOM 745 C C . ASP A 1 91 ? 3.864 -11.200 -6.245 1.00 95.12 91 ASP A C 1
ATOM 747 O O . ASP A 1 91 ? 4.804 -11.707 -5.643 1.00 95.12 91 ASP A O 1
ATOM 751 N N . ALA A 1 92 ? 2.945 -10.449 -5.622 1.00 93.50 92 ALA A N 1
ATOM 752 C CA . ALA A 1 92 ? 2.926 -10.125 -4.191 1.00 93.50 92 ALA A CA 1
ATOM 753 C C . ALA A 1 92 ? 4.155 -9.345 -3.673 1.00 93.50 92 ALA A C 1
ATOM 755 O O . ALA A 1 92 ? 4.426 -9.341 -2.476 1.00 93.50 92 ALA A O 1
ATOM 756 N N . ARG A 1 93 ? 4.871 -8.637 -4.556 1.00 95.94 93 ARG A N 1
ATOM 757 C CA . ARG A 1 93 ? 6.029 -7.791 -4.222 1.00 95.94 93 ARG A CA 1
ATOM 758 C C . ARG A 1 93 ? 5.605 -6.322 -4.196 1.00 95.94 93 ARG A C 1
ATOM 760 O O . ARG A 1 93 ? 5.826 -5.575 -5.155 1.00 95.94 93 ARG A O 1
ATOM 767 N N . LEU A 1 94 ? 4.913 -5.917 -3.130 1.00 97.06 94 LEU A N 1
ATOM 768 C CA . LEU A 1 94 ? 4.196 -4.638 -3.084 1.00 97.06 94 LEU A CA 1
ATOM 769 C C . LEU A 1 94 ? 5.139 -3.433 -3.052 1.00 97.06 94 LEU A C 1
ATOM 771 O O . LEU A 1 94 ? 4.968 -2.508 -3.854 1.00 97.06 94 LEU A O 1
ATOM 775 N N . ARG A 1 95 ? 6.159 -3.457 -2.187 1.00 96.69 95 ARG A N 1
ATOM 776 C CA . ARG A 1 95 ? 7.176 -2.392 -2.109 1.00 96.69 95 ARG A CA 1
ATOM 777 C C . ARG A 1 95 ? 7.916 -2.203 -3.428 1.00 96.69 95 ARG A C 1
ATOM 779 O O . ARG A 1 95 ? 8.040 -1.077 -3.912 1.00 96.69 95 ARG A O 1
ATOM 786 N N . ASP A 1 96 ? 8.342 -3.305 -4.039 1.00 97.38 96 ASP A N 1
ATOM 787 C CA . ASP A 1 96 ? 9.045 -3.274 -5.322 1.00 97.38 96 ASP A CA 1
ATOM 788 C C . ASP A 1 96 ? 8.149 -2.712 -6.428 1.00 97.38 96 ASP A C 1
ATOM 790 O O . ASP A 1 96 ? 8.589 -1.892 -7.229 1.00 97.38 96 ASP A O 1
ATOM 794 N N . GLY A 1 97 ? 6.875 -3.112 -6.480 1.00 97.62 97 GLY A N 1
ATOM 795 C CA . GLY A 1 97 ? 5.944 -2.561 -7.464 1.00 97.62 97 GLY A CA 1
ATOM 796 C C . GLY A 1 97 ? 5.683 -1.071 -7.248 1.00 97.62 97 GLY A C 1
ATOM 797 O O . GLY A 1 97 ? 5.643 -0.303 -8.213 1.00 97.62 97 GLY A O 1
ATOM 798 N N . TRP A 1 98 ? 5.596 -0.631 -5.989 1.00 97.88 98 TRP A N 1
ATOM 799 C CA . TRP A 1 98 ? 5.415 0.780 -5.654 1.00 97.88 98 TRP A CA 1
ATOM 800 C C . TRP A 1 98 ? 6.599 1.652 -6.084 1.00 97.88 98 TRP A C 1
ATOM 802 O O . TRP A 1 98 ? 6.381 2.780 -6.529 1.00 97.88 98 TRP A O 1
ATOM 812 N N . HIS A 1 99 ? 7.829 1.121 -6.050 1.00 96.88 99 HIS A N 1
ATOM 813 C CA . HIS A 1 99 ? 9.015 1.805 -6.577 1.00 96.88 99 HIS A CA 1
ATOM 814 C C . HIS A 1 99 ? 8.805 2.327 -8.010 1.00 96.88 99 HIS A C 1
ATOM 816 O O . HIS A 1 99 ? 9.227 3.440 -8.319 1.00 96.88 99 HIS A O 1
ATOM 822 N N . TYR A 1 100 ? 8.097 1.567 -8.853 1.00 97.88 100 TYR A N 1
ATOM 823 C CA . TYR A 1 100 ? 7.764 1.968 -10.223 1.00 97.88 100 TYR A CA 1
ATOM 824 C C . TYR A 1 100 ? 6.448 2.745 -10.316 1.00 97.88 100 TYR A C 1
ATOM 826 O O . TYR A 1 100 ? 6.375 3.762 -11.006 1.00 97.88 100 TYR A O 1
ATOM 834 N N . LEU A 1 101 ? 5.398 2.288 -9.627 1.00 97.69 101 LEU A N 1
ATOM 835 C CA . LEU A 1 101 ? 4.055 2.865 -9.762 1.00 97.69 101 LEU A CA 1
ATOM 836 C C . LEU A 1 101 ? 3.950 4.285 -9.201 1.00 97.69 101 LEU A C 1
ATOM 838 O O . LEU A 1 101 ? 3.141 5.065 -9.695 1.00 97.69 101 LEU A O 1
ATOM 842 N N . ARG A 1 102 ? 4.805 4.663 -8.244 1.00 95.75 102 ARG A N 1
ATOM 843 C CA . ARG A 1 102 ? 4.867 6.038 -7.723 1.00 95.75 102 ARG A CA 1
ATOM 844 C C . ARG A 1 102 ? 5.294 7.080 -8.761 1.00 95.75 102 ARG A C 1
ATOM 846 O O . ARG A 1 102 ? 5.058 8.264 -8.548 1.00 95.75 102 ARG A O 1
ATOM 853 N N . ALA A 1 103 ? 5.943 6.660 -9.852 1.00 94.50 103 ALA A N 1
ATOM 854 C CA . ALA A 1 103 ? 6.312 7.549 -10.954 1.00 94.50 103 ALA A CA 1
ATOM 855 C C . ALA A 1 103 ? 5.110 7.896 -11.853 1.00 94.50 103 ALA A C 1
ATOM 857 O O . ALA A 1 103 ? 5.175 8.828 -12.649 1.00 94.50 103 ALA A O 1
ATOM 858 N N . ILE A 1 104 ? 4.007 7.151 -11.738 1.00 94.44 104 ILE A N 1
ATOM 859 C CA . ILE A 1 104 ? 2.817 7.337 -12.563 1.00 94.44 104 ILE A CA 1
ATOM 860 C C . ILE A 1 104 ? 2.000 8.512 -12.021 1.00 94.44 104 ILE A C 1
ATOM 862 O O . ILE A 1 104 ? 1.522 8.483 -10.889 1.00 94.44 104 ILE A O 1
ATOM 866 N N . ALA A 1 105 ? 1.797 9.537 -12.852 1.00 89.38 105 ALA A N 1
ATOM 867 C CA . ALA A 1 105 ? 1.065 10.744 -12.462 1.00 89.38 105 ALA A CA 1
ATOM 868 C C . ALA A 1 105 ? -0.431 10.492 -12.178 1.00 89.38 105 ALA A C 1
ATOM 870 O O . ALA A 1 105 ? -1.033 11.173 -11.347 1.00 89.38 105 ALA A O 1
ATOM 871 N N . ASP A 1 106 ? -1.044 9.510 -12.849 1.00 93.31 106 ASP A N 1
ATOM 872 C CA . ASP A 1 106 ? -2.436 9.117 -12.604 1.00 93.31 106 ASP A CA 1
ATOM 873 C C . ASP A 1 106 ? -2.545 8.270 -11.328 1.00 93.31 106 ASP A C 1
ATOM 875 O O . ASP A 1 106 ? -2.607 7.036 -11.360 1.00 93.31 106 ASP A O 1
ATOM 879 N N . ARG A 1 107 ? -2.595 8.963 -10.186 1.00 92.31 107 ARG A N 1
ATOM 880 C CA . ARG A 1 107 ? -2.779 8.345 -8.868 1.00 92.31 107 ARG A CA 1
ATOM 881 C C . ARG A 1 107 ? -4.040 7.479 -8.811 1.00 92.31 107 ARG A C 1
ATOM 883 O O . ARG A 1 107 ? -3.984 6.366 -8.300 1.00 92.31 107 ARG A O 1
ATOM 890 N N . GLY A 1 108 ? -5.149 7.93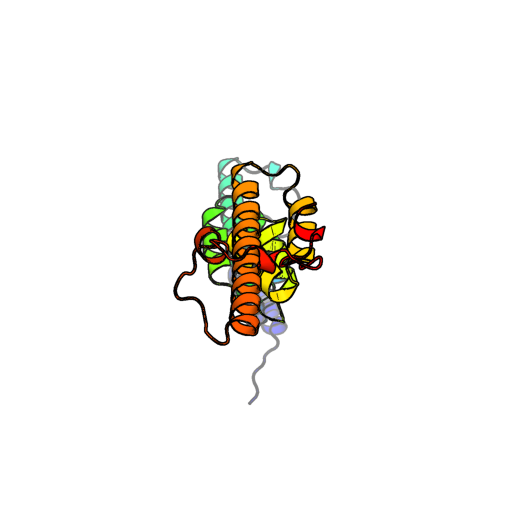7 -9.395 1.00 95.44 108 GLY A N 1
ATOM 891 C CA . GLY A 1 108 ? -6.419 7.208 -9.363 1.00 95.44 108 GLY A CA 1
ATOM 892 C C . GLY A 1 108 ? -6.351 5.859 -10.083 1.00 95.44 108 GLY A C 1
ATOM 893 O O . GLY A 1 108 ? -7.020 4.901 -9.694 1.00 95.44 108 GLY A O 1
ATOM 894 N N . ARG A 1 109 ? -5.526 5.744 -11.129 1.00 95.12 109 ARG A N 1
ATOM 895 C CA . ARG A 1 109 ? -5.253 4.465 -11.798 1.00 95.12 109 ARG A CA 1
ATOM 896 C C . ARG A 1 109 ? -4.472 3.504 -10.905 1.00 95.12 109 ARG A C 1
ATOM 898 O O . ARG A 1 109 ? -4.790 2.316 -10.901 1.00 95.12 109 ARG A O 1
ATOM 905 N N . VAL A 1 110 ? -3.493 4.002 -10.153 1.00 97.06 110 VAL A N 1
ATOM 906 C CA . VAL A 1 110 ? -2.720 3.184 -9.208 1.00 97.06 110 VAL A CA 1
ATOM 907 C C . VAL A 1 110 ? -3.590 2.738 -8.030 1.00 97.06 110 VAL A C 1
ATOM 909 O O . VAL A 1 110 ? -3.557 1.568 -7.666 1.00 97.06 110 VAL A O 1
ATOM 912 N N . GLU A 1 111 ? -4.437 3.621 -7.499 1.00 96.56 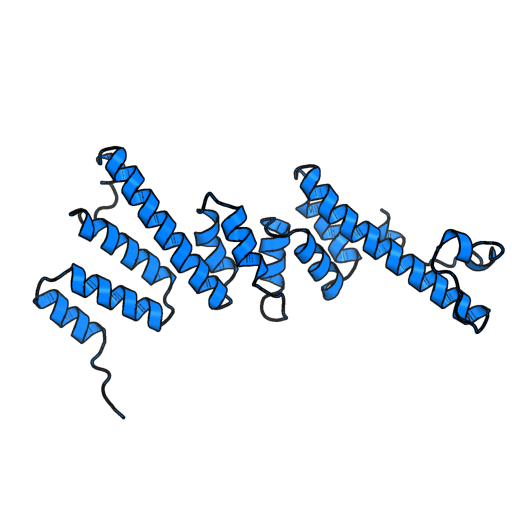111 GLU A N 1
ATOM 913 C CA . GLU A 1 111 ? -5.394 3.300 -6.428 1.00 96.56 111 GLU A CA 1
ATOM 914 C C . GLU A 1 111 ? -6.386 2.206 -6.853 1.00 96.56 111 GLU A C 1
ATOM 916 O O . GLU A 1 111 ? -6.623 1.263 -6.101 1.00 96.56 111 GLU A O 1
ATOM 921 N N . ARG A 1 112 ? -6.912 2.263 -8.087 1.00 96.31 112 ARG A N 1
ATOM 922 C CA . ARG A 1 112 ? -7.780 1.199 -8.630 1.00 96.31 112 ARG A CA 1
ATOM 923 C C . ARG A 1 112 ? -7.074 -0.151 -8.709 1.00 96.31 112 ARG A C 1
ATOM 925 O O . ARG A 1 112 ? -7.691 -1.161 -8.404 1.00 96.31 112 ARG A O 1
ATOM 932 N N . LEU A 1 113 ? -5.801 -0.163 -9.104 1.00 96.31 113 LEU A N 1
ATOM 933 C CA . LEU A 1 113 ? -5.007 -1.390 -9.123 1.00 96.31 113 LEU A CA 1
ATOM 934 C C . LEU A 1 113 ? -4.742 -1.900 -7.695 1.00 96.31 113 LEU A C 1
ATOM 936 O O . LEU A 1 113 ? -4.836 -3.095 -7.440 1.00 96.31 113 LEU A O 1
ATOM 940 N N . PHE A 1 114 ? -4.452 -0.997 -6.755 1.00 97.50 114 PHE A N 1
ATOM 941 C CA . PHE A 1 114 ? -4.209 -1.345 -5.354 1.00 97.50 114 PHE A CA 1
ATOM 942 C C . PHE A 1 114 ? -5.461 -1.906 -4.663 1.00 97.50 114 PHE A C 1
ATOM 944 O O . PHE A 1 114 ? -5.363 -2.765 -3.787 1.00 97.50 114 PHE A O 1
ATOM 951 N N . ALA A 1 115 ? -6.652 -1.474 -5.087 1.00 96.69 115 ALA A N 1
ATOM 952 C CA . ALA A 1 115 ? -7.923 -1.973 -4.570 1.00 96.69 115 ALA A CA 1
ATOM 953 C C . ALA A 1 115 ? -8.131 -3.484 -4.796 1.00 96.69 115 ALA A C 1
ATOM 955 O O . ALA A 1 115 ? -8.884 -4.098 -4.046 1.00 96.69 115 ALA A O 1
ATOM 956 N N . GLU A 1 116 ? -7.454 -4.090 -5.778 1.00 95.12 116 GLU A N 1
ATOM 957 C CA . GLU A 1 116 ? -7.519 -5.534 -6.056 1.00 95.12 116 GLU A CA 1
ATOM 958 C C . GLU A 1 116 ? -6.662 -6.378 -5.093 1.00 95.12 116 GLU A C 1
ATOM 960 O O . GLU A 1 116 ? -6.806 -7.599 -5.038 1.00 95.12 116 GLU A O 1
ATOM 965 N N . ILE A 1 117 ? -5.756 -5.748 -4.338 1.00 95.81 117 ILE A N 1
ATOM 966 C CA . ILE A 1 117 ? -4.847 -6.432 -3.414 1.00 95.81 117 ILE A CA 1
ATOM 967 C C . ILE A 1 117 ? -5.533 -6.595 -2.068 1.00 95.81 117 ILE A C 1
ATOM 969 O O . ILE A 1 117 ? -5.894 -5.594 -1.455 1.00 95.81 117 ILE A O 1
ATOM 973 N N . GLU A 1 118 ? -5.641 -7.824 -1.564 1.00 94.44 118 GLU A N 1
ATOM 974 C CA . GLU A 1 118 ? -6.134 -8.095 -0.211 1.00 94.44 118 GLU A CA 1
ATOM 975 C C . GLU A 1 118 ? -4.989 -8.258 0.804 1.00 94.44 118 GLU A C 1
ATOM 977 O O . GLU A 1 118 ? -3.976 -8.900 0.493 1.00 94.44 118 GLU A O 1
ATOM 982 N N . PRO A 1 119 ? -5.134 -7.710 2.026 1.00 94.75 119 PRO A N 1
ATOM 983 C CA . PRO A 1 119 ? -4.163 -7.902 3.093 1.00 94.75 119 PRO A CA 1
ATOM 984 C C . PRO A 1 119 ? -4.288 -9.297 3.724 1.00 94.75 119 PRO A C 1
ATOM 986 O O . PRO A 1 119 ? -5.352 -9.713 4.188 1.00 94.75 119 PRO A O 1
ATOM 989 N N . GLY A 1 120 ? -3.165 -10.000 3.812 1.00 92.00 120 GLY A N 1
ATOM 990 C CA . GLY A 1 120 ? -2.999 -11.300 4.455 1.00 92.00 120 GLY A CA 1
ATOM 991 C C . GLY A 1 120 ? -1.679 -11.382 5.223 1.00 92.00 120 GLY A C 1
ATOM 992 O O . GLY A 1 120 ? -0.873 -10.456 5.202 1.00 92.00 120 GLY A O 1
ATOM 993 N N . GLU A 1 121 ? -1.438 -12.501 5.907 1.00 88.94 121 GLU A N 1
ATOM 994 C CA . GLU A 1 121 ? -0.261 -12.667 6.782 1.00 88.94 121 GLU A CA 1
ATOM 995 C C . GLU A 1 121 ? 1.075 -12.406 6.067 1.00 88.94 121 GLU A C 1
ATOM 997 O O . GLU A 1 121 ? 2.002 -11.883 6.674 1.00 88.94 121 GLU A O 1
ATOM 1002 N N . GLY A 1 122 ? 1.169 -12.725 4.773 1.00 92.12 122 GLY A N 1
ATOM 1003 C CA . GLY A 1 122 ? 2.402 -12.570 3.997 1.00 92.12 122 GLY A CA 1
ATOM 1004 C C . GLY A 1 122 ? 2.677 -11.168 3.445 1.00 92.12 122 GLY A C 1
ATOM 1005 O O . GLY A 1 122 ? 3.772 -10.946 2.945 1.00 92.12 122 GLY A O 1
ATOM 1006 N N . ASN A 1 123 ? 1.714 -10.241 3.482 1.00 95.19 123 ASN A N 1
ATOM 1007 C CA . ASN A 1 123 ? 1.856 -8.913 2.863 1.00 95.19 123 ASN A CA 1
ATOM 1008 C C . ASN A 1 123 ? 1.269 -7.761 3.698 1.00 95.19 123 ASN A C 1
ATOM 1010 O O . ASN A 1 123 ? 1.252 -6.626 3.223 1.00 95.19 123 ASN A O 1
ATOM 1014 N N . VAL A 1 124 ? 0.769 -8.025 4.912 1.00 96.19 124 VAL A N 1
ATOM 1015 C CA . VAL A 1 124 ? 0.047 -7.033 5.724 1.00 96.19 124 VAL A CA 1
ATOM 1016 C C . VAL A 1 124 ? 0.888 -5.793 6.027 1.00 96.19 124 VAL A C 1
ATOM 1018 O O . VAL A 1 124 ? 0.378 -4.684 5.900 1.00 96.19 124 VAL A O 1
ATOM 1021 N N . ASP A 1 125 ? 2.173 -5.949 6.345 1.00 96.19 125 ASP A N 1
ATOM 1022 C CA . ASP A 1 125 ? 3.038 -4.814 6.681 1.00 96.19 125 ASP A CA 1
ATOM 1023 C C . ASP A 1 125 ? 3.266 -3.904 5.463 1.00 96.19 125 ASP A C 1
ATOM 1025 O O . ASP A 1 125 ? 3.136 -2.683 5.559 1.00 96.19 125 ASP A O 1
ATOM 1029 N N . GLU A 1 126 ? 3.537 -4.489 4.291 1.00 97.62 126 GLU A N 1
ATOM 1030 C CA . GLU A 1 126 ? 3.682 -3.730 3.042 1.00 97.62 126 GLU A CA 1
ATOM 1031 C C . GLU A 1 126 ? 2.354 -3.091 2.620 1.00 97.62 126 GLU A C 1
ATOM 1033 O O . GLU A 1 126 ? 2.319 -1.947 2.168 1.00 97.62 126 GLU A O 1
ATOM 1038 N N . PHE A 1 127 ? 1.239 -3.801 2.803 1.00 98.12 127 PHE A N 1
ATOM 1039 C CA . PHE A 1 127 ? -0.089 -3.265 2.534 1.00 98.12 127 PHE A CA 1
ATOM 1040 C C . PHE A 1 127 ? -0.392 -2.054 3.422 1.00 98.12 127 PHE A C 1
ATOM 1042 O O . PHE A 1 127 ? -0.883 -1.038 2.927 1.00 98.12 127 PHE A O 1
ATOM 1049 N N . LEU A 1 128 ? -0.099 -2.130 4.723 1.00 97.81 128 LEU A N 1
ATOM 1050 C CA . LEU A 1 128 ? -0.285 -1.024 5.665 1.00 97.81 128 LEU A CA 1
ATOM 1051 C C . LEU A 1 128 ? 0.592 0.174 5.312 1.00 97.81 128 LEU A C 1
ATOM 1053 O O . LEU A 1 128 ? 0.122 1.310 5.341 1.00 97.81 128 LEU A O 1
ATOM 1057 N N . GLU A 1 129 ? 1.833 -0.073 4.904 1.00 97.38 129 GLU A N 1
ATOM 1058 C CA . GLU A 1 129 ? 2.728 0.978 4.437 1.00 97.38 129 GLU A CA 1
ATOM 1059 C C . GLU A 1 129 ? 2.156 1.721 3.228 1.00 97.38 129 GLU A C 1
ATOM 1061 O O . GLU A 1 129 ? 2.014 2.945 3.257 1.00 97.38 129 GLU A O 1
ATOM 1066 N N . LEU A 1 130 ? 1.740 0.997 2.191 1.00 97.94 130 LEU A N 1
ATOM 1067 C CA . LEU A 1 130 ? 1.209 1.625 0.984 1.00 97.94 130 LEU A CA 1
ATOM 1068 C C . LEU A 1 130 ? -0.166 2.278 1.209 1.00 97.94 130 LEU A C 1
ATOM 1070 O O . LEU A 1 130 ? -0.462 3.354 0.684 1.00 97.94 130 LEU A O 1
ATOM 1074 N N . SER A 1 131 ? -1.020 1.660 2.019 1.00 98.06 131 SER A N 1
ATOM 1075 C CA . SER A 1 131 ? -2.362 2.180 2.290 1.00 98.06 131 SER A CA 1
ATOM 1076 C C . SER A 1 131 ? -2.342 3.418 3.190 1.00 98.06 131 SER A C 1
ATOM 1078 O O . SER A 1 131 ? -3.037 4.388 2.884 1.00 98.06 131 SER A O 1
ATOM 1080 N N . ILE A 1 132 ? -1.529 3.417 4.255 1.00 97.69 132 ILE A N 1
ATOM 1081 C CA . ILE A 1 132 ? -1.477 4.483 5.265 1.00 97.69 132 ILE A CA 1
ATOM 1082 C C . ILE A 1 132 ? -0.371 5.492 4.962 1.00 97.69 132 ILE A C 1
ATOM 1084 O O . ILE A 1 132 ? -0.652 6.686 4.852 1.00 97.69 132 ILE A O 1
ATOM 1088 N N . HIS A 1 133 ? 0.881 5.045 4.829 1.00 95.50 133 HIS A N 1
ATOM 1089 C CA . HIS A 1 133 ? 2.028 5.946 4.677 1.00 95.50 133 HIS A CA 1
ATOM 1090 C C . HIS A 1 133 ? 2.122 6.537 3.270 1.00 95.50 133 HIS A C 1
ATOM 1092 O O . HIS A 1 133 ? 2.367 7.734 3.137 1.00 95.50 133 HIS A O 1
ATOM 1098 N N . GLU A 1 134 ? 1.811 5.774 2.227 1.00 95.62 134 GLU A N 1
ATOM 1099 C CA . GLU A 1 134 ? 1.717 6.322 0.861 1.00 95.62 134 GLU A CA 1
ATOM 1100 C C . GLU A 1 134 ? 0.309 6.864 0.544 1.00 95.62 134 GLU A C 1
ATOM 1102 O O . GLU A 1 134 ? 0.106 7.647 -0.391 1.00 95.62 134 GLU A O 1
ATOM 1107 N N . GLY A 1 135 ? -0.674 6.521 1.385 1.00 95.19 135 GLY A N 1
ATOM 1108 C CA . GLY A 1 135 ? -2.037 7.046 1.333 1.00 95.19 135 GLY A CA 1
ATOM 1109 C C . GLY A 1 135 ? -2.879 6.492 0.185 1.00 95.19 135 GLY A C 1
ATOM 1110 O O . GLY A 1 135 ? -3.767 7.202 -0.287 1.00 95.19 135 GLY A O 1
ATOM 1111 N N . LEU A 1 136 ? -2.581 5.292 -0.325 1.00 96.12 136 LEU A N 1
ATOM 1112 C CA . LEU A 1 136 ? -3.325 4.708 -1.450 1.00 96.12 136 LEU A CA 1
ATOM 1113 C C . LEU A 1 136 ? -4.756 4.303 -1.078 1.00 96.12 136 LEU A C 1
ATOM 1115 O O . LEU A 1 136 ? -5.648 4.373 -1.914 1.00 96.12 136 LEU A O 1
ATOM 1119 N N . ASP A 1 137 ? -4.983 3.892 0.171 1.00 97.31 137 ASP A N 1
ATOM 1120 C CA . ASP A 1 137 ? -6.323 3.602 0.684 1.00 97.31 137 ASP A CA 1
ATOM 1121 C C . ASP A 1 137 ? -6.338 3.675 2.215 1.00 97.31 137 ASP A C 1
ATOM 1123 O O . ASP A 1 137 ? -6.242 2.670 2.921 1.00 97.31 137 ASP A O 1
ATOM 1127 N N . LEU A 1 138 ? -6.485 4.888 2.747 1.00 97.00 138 LEU A N 1
ATOM 1128 C CA . LEU A 1 138 ? -6.512 5.113 4.194 1.00 97.00 138 LEU A CA 1
ATOM 1129 C C . LEU A 1 138 ? -7.627 4.322 4.893 1.00 97.00 138 LEU A C 1
ATOM 1131 O O . LEU A 1 138 ? -7.448 3.875 6.024 1.00 97.00 138 LEU A O 1
ATOM 1135 N N . SER A 1 139 ? -8.775 4.131 4.236 1.00 96.88 139 SER A N 1
ATOM 1136 C CA . SER A 1 139 ? -9.921 3.456 4.854 1.00 96.88 139 SER A CA 1
ATOM 1137 C C . SER A 1 139 ? -9.631 1.975 5.077 1.00 96.88 139 SER A C 1
ATOM 1139 O O . SER A 1 139 ? -9.869 1.460 6.174 1.00 96.88 139 SER A O 1
ATOM 1141 N N . ARG A 1 140 ? -9.106 1.284 4.056 1.00 97.50 140 ARG A N 1
ATOM 1142 C CA . ARG A 1 140 ? -8.692 -0.122 4.184 1.00 97.50 140 ARG A CA 1
ATOM 1143 C C . ARG A 1 140 ? -7.460 -0.262 5.067 1.00 97.50 140 ARG A C 1
ATOM 1145 O O . ARG A 1 140 ? -7.407 -1.208 5.849 1.00 97.50 140 ARG A O 1
ATOM 1152 N N . GLY A 1 141 ? -6.523 0.684 4.998 1.00 97.88 141 GLY A N 1
ATOM 1153 C CA . GLY A 1 141 ? -5.334 0.713 5.848 1.00 97.88 141 GLY A CA 1
ATOM 1154 C C . GLY A 1 141 ? -5.690 0.728 7.333 1.00 97.88 141 GLY A C 1
ATOM 1155 O O . GLY A 1 141 ? -5.344 -0.204 8.055 1.00 97.88 141 GLY A O 1
ATOM 1156 N N . PHE A 1 142 ? -6.466 1.719 7.786 1.00 98.06 142 PHE A N 1
ATOM 1157 C CA . PHE A 1 142 ? -6.872 1.800 9.194 1.00 98.06 142 PHE A CA 1
ATOM 1158 C C . PHE A 1 142 ? -7.755 0.632 9.632 1.00 98.06 142 PHE A C 1
ATOM 1160 O O . PHE A 1 142 ? -7.590 0.147 10.746 1.00 98.06 142 PHE A O 1
ATOM 1167 N N . ARG A 1 143 ? -8.651 0.136 8.767 1.00 97.06 143 ARG A N 1
ATOM 1168 C CA . ARG A 1 143 ? -9.439 -1.067 9.077 1.00 97.06 143 ARG A CA 1
ATOM 1169 C C . ARG A 1 143 ? -8.536 -2.269 9.342 1.00 97.06 143 ARG A C 1
ATOM 1171 O O . ARG A 1 143 ? -8.644 -2.901 10.381 1.00 97.06 143 ARG A O 1
ATOM 1178 N N . THR A 1 144 ? -7.606 -2.527 8.427 1.00 97.69 144 THR A N 1
ATOM 1179 C CA . THR A 1 144 ? -6.656 -3.641 8.534 1.00 97.69 144 THR A CA 1
ATOM 1180 C C . THR A 1 144 ? -5.782 -3.501 9.776 1.00 97.69 144 THR A C 1
ATOM 1182 O O . THR A 1 144 ? -5.536 -4.481 10.473 1.00 97.69 144 THR A O 1
ATOM 1185 N N . LEU A 1 145 ? -5.342 -2.279 10.080 1.00 97.62 145 LEU A N 1
ATOM 1186 C CA . LEU A 1 145 ? -4.523 -1.986 11.249 1.00 97.62 145 LEU A CA 1
ATOM 1187 C C . LEU A 1 145 ? -5.260 -2.295 12.557 1.00 97.62 145 LEU A C 1
ATOM 1189 O O . LEU A 1 145 ? -4.698 -2.959 13.425 1.00 97.62 145 LEU A O 1
ATOM 1193 N N . ILE A 1 146 ? -6.518 -1.857 12.671 1.00 96.50 146 ILE A N 1
ATOM 1194 C CA . ILE A 1 146 ? -7.387 -2.148 13.818 1.00 96.50 146 ILE A CA 1
ATOM 1195 C C . ILE A 1 146 ? -7.598 -3.662 13.945 1.00 96.50 146 ILE A C 1
ATOM 1197 O O . ILE A 1 146 ? -7.352 -4.222 15.011 1.00 96.50 146 ILE A O 1
ATOM 1201 N N . ASP A 1 147 ? -7.968 -4.331 12.849 1.00 95.12 147 ASP A N 1
ATOM 1202 C CA . ASP A 1 147 ? -8.296 -5.762 12.839 1.00 95.12 147 ASP A CA 1
ATOM 1203 C C . ASP A 1 147 ? -7.099 -6.667 13.178 1.00 95.12 147 ASP A C 1
ATOM 1205 O O . ASP A 1 147 ? -7.284 -7.793 13.640 1.00 95.12 147 ASP A O 1
ATOM 1209 N N . ARG A 1 148 ? -5.868 -6.226 12.890 1.00 95.62 148 ARG A N 1
ATOM 1210 C CA . ARG A 1 148 ? -4.651 -7.049 13.033 1.00 95.62 148 ARG A CA 1
ATOM 1211 C C . ARG A 1 148 ? -3.790 -6.675 14.232 1.00 95.62 148 ARG A C 1
ATOM 1213 O O . ARG A 1 148 ? -3.168 -7.558 14.813 1.00 95.62 148 ARG A O 1
ATOM 1220 N N . TYR A 1 149 ? -3.754 -5.397 14.603 1.00 94.94 149 TYR A N 1
ATOM 1221 C CA . TYR A 1 149 ? -2.846 -4.879 15.630 1.00 94.94 149 TYR A CA 1
ATOM 1222 C C . TYR A 1 149 ? -3.569 -4.128 16.761 1.00 94.94 149 TYR A C 1
ATOM 1224 O O . TYR A 1 149 ? -2.926 -3.714 17.725 1.00 94.94 149 TYR A O 1
ATOM 1232 N N . GLY A 1 150 ? -4.894 -3.979 16.677 1.00 93.56 150 GLY A N 1
ATOM 1233 C CA . GLY A 1 150 ? -5.734 -3.434 17.741 1.00 93.56 150 GLY A CA 1
ATOM 1234 C C . GLY A 1 150 ? -5.792 -1.905 17.815 1.00 93.56 150 GLY A C 1
ATOM 1235 O O . GLY A 1 150 ? -5.082 -1.175 17.117 1.00 93.56 150 GLY A O 1
ATOM 1236 N N . THR A 1 151 ? -6.665 -1.421 18.704 1.00 94.19 151 THR A N 1
ATOM 1237 C CA . THR A 1 151 ? -7.025 -0.001 18.848 1.00 94.19 151 THR A CA 1
ATOM 1238 C C . THR A 1 151 ? -5.830 0.887 19.218 1.00 94.19 151 THR A C 1
ATOM 1240 O O . THR A 1 151 ? -5.592 1.883 18.537 1.00 94.19 151 THR A O 1
ATOM 1243 N N . CYS A 1 152 ? -5.030 0.526 20.233 1.00 92.31 152 CYS A N 1
ATOM 1244 C CA . CYS A 1 152 ? -3.883 1.339 20.674 1.00 92.31 152 CYS A CA 1
ATOM 1245 C C . CYS A 1 152 ? -2.859 1.574 19.556 1.00 92.31 152 CYS A C 1
ATOM 1247 O O . CYS A 1 152 ? -2.352 2.688 19.389 1.00 92.31 152 CYS A O 1
ATOM 1249 N N . ASN A 1 153 ? -2.554 0.524 18.783 1.00 94.31 153 ASN A N 1
ATOM 1250 C CA . ASN A 1 153 ? -1.617 0.638 17.672 1.00 94.31 153 ASN A CA 1
ATOM 1251 C C . ASN A 1 153 ? -2.195 1.545 16.582 1.00 94.31 153 ASN A C 1
ATOM 1253 O O . ASN A 1 153 ? -1.504 2.429 16.087 1.00 94.31 153 ASN A O 1
ATOM 1257 N N . ALA A 1 154 ? -3.488 1.400 16.279 1.00 95.94 154 ALA A N 1
ATOM 1258 C CA . ALA A 1 154 ? -4.163 2.245 15.303 1.00 95.94 154 ALA A CA 1
ATOM 1259 C C . ALA A 1 154 ? -4.171 3.735 15.687 1.00 95.94 154 ALA A C 1
ATOM 1261 O O . ALA A 1 154 ? -3.947 4.580 14.819 1.00 95.94 154 ALA A O 1
ATOM 1262 N N . ILE A 1 155 ? -4.359 4.062 16.970 1.00 94.19 155 ILE A N 1
ATOM 1263 C CA . ILE A 1 155 ? -4.273 5.440 17.487 1.00 94.19 155 ILE A CA 1
ATOM 1264 C C . ILE A 1 155 ? -2.843 5.977 17.356 1.00 94.19 155 ILE A C 1
ATOM 1266 O O . ILE A 1 155 ? -2.629 7.032 16.764 1.00 94.19 155 ILE A O 1
ATOM 1270 N N . THR A 1 156 ? -1.848 5.208 17.804 1.00 94.38 156 THR A N 1
ATOM 1271 C CA . THR A 1 156 ? -0.428 5.600 17.715 1.00 94.38 156 THR A CA 1
ATOM 1272 C C . THR A 1 156 ? 0.006 5.846 16.263 1.00 94.38 156 THR A C 1
ATOM 1274 O O . THR A 1 156 ? 0.711 6.812 15.946 1.00 94.38 156 THR A O 1
ATOM 1277 N N . THR A 1 157 ? -0.430 4.983 15.342 1.00 96.06 157 THR A N 1
ATOM 1278 C CA . THR A 1 157 ? -0.186 5.163 13.908 1.00 96.06 157 THR A CA 1
ATOM 1279 C C . THR A 1 157 ? -0.936 6.369 13.356 1.00 96.06 157 THR A C 1
ATOM 1281 O O . THR A 1 157 ? -0.380 7.086 12.531 1.00 96.06 157 THR A O 1
ATOM 1284 N N . PHE A 1 158 ? -2.168 6.633 13.795 1.00 96.19 158 PHE A N 1
ATOM 1285 C CA . PHE A 1 158 ? -2.899 7.827 13.378 1.00 96.19 158 PHE A CA 1
ATOM 1286 C C . PHE A 1 158 ? -2.144 9.102 13.759 1.00 96.19 158 PHE A C 1
ATOM 1288 O O . PHE A 1 158 ? -1.886 9.928 12.882 1.00 96.19 158 PHE A O 1
ATOM 1295 N N . ASP A 1 159 ? -1.712 9.226 15.012 1.00 93.44 159 ASP A N 1
ATOM 1296 C CA . ASP A 1 159 ? -1.004 10.417 15.493 1.00 93.44 159 ASP A CA 1
ATOM 1297 C C . ASP A 1 159 ? 0.293 10.675 14.728 1.00 93.44 159 ASP A C 1
ATOM 1299 O O . ASP A 1 159 ? 0.586 11.809 14.349 1.00 93.44 159 ASP A O 1
ATOM 1303 N N . SER A 1 160 ? 1.056 9.617 14.449 1.00 94.12 160 SER A N 1
ATOM 1304 C CA . SER A 1 160 ? 2.332 9.729 13.739 1.00 94.12 160 SER A CA 1
ATOM 1305 C C . SER A 1 160 ? 2.168 9.919 12.227 1.00 94.12 160 SER A C 1
ATOM 1307 O O . SER A 1 160 ? 2.813 10.791 11.643 1.00 94.12 160 SER A O 1
ATOM 1309 N N . ALA A 1 161 ? 1.307 9.138 11.571 1.00 95.06 161 ALA A N 1
ATOM 1310 C CA . ALA A 1 161 ? 1.199 9.110 10.111 1.00 95.06 161 ALA A CA 1
ATOM 1311 C C . ALA A 1 161 ? 0.285 10.201 9.539 1.00 95.06 161 ALA A C 1
ATOM 1313 O O . ALA A 1 161 ? 0.447 10.585 8.375 1.00 95.06 161 ALA A O 1
ATOM 1314 N N . MET A 1 162 ? -0.697 10.676 10.315 1.00 95.25 162 MET A N 1
ATOM 1315 C CA . MET A 1 162 ? -1.666 11.683 9.865 1.00 95.25 162 MET A CA 1
ATOM 1316 C C . MET A 1 162 ? -1.252 13.112 10.222 1.00 95.25 162 MET A C 1
ATOM 1318 O O . MET A 1 162 ? -1.859 14.070 9.726 1.00 95.25 162 MET A O 1
ATOM 1322 N N . TYR A 1 163 ? -0.202 13.283 11.032 1.00 93.06 163 TYR A N 1
ATOM 1323 C CA . TYR A 1 163 ? 0.364 14.595 11.321 1.00 93.06 163 TYR A CA 1
ATOM 1324 C C . TYR A 1 163 ? 0.791 15.300 10.025 1.00 93.06 163 TYR A C 1
ATOM 1326 O O . TYR A 1 163 ? 1.465 14.734 9.170 1.00 93.06 163 TYR A O 1
ATOM 1334 N N . GLY A 1 164 ? 0.356 16.548 9.841 1.00 90.56 164 GLY A N 1
ATOM 1335 C CA . GLY A 1 164 ? 0.679 17.343 8.649 1.00 90.56 164 GLY A CA 1
ATOM 1336 C C . GLY A 1 164 ? -0.073 16.969 7.361 1.00 90.56 164 GLY A C 1
ATOM 1337 O O . GLY A 1 164 ? -0.030 17.747 6.409 1.00 90.56 164 GLY A O 1
ATOM 1338 N N . ARG A 1 165 ? -0.825 15.858 7.319 1.00 94.88 165 ARG A N 1
ATOM 1339 C CA . ARG A 1 165 ? -1.625 15.480 6.137 1.00 94.88 165 ARG A CA 1
ATOM 1340 C C . ARG A 1 165 ? -2.810 16.412 5.892 1.00 94.88 165 ARG A C 1
ATOM 1342 O O . ARG A 1 165 ? -3.294 17.025 6.844 1.00 94.88 165 ARG A O 1
ATOM 1349 N N . PRO A 1 166 ? -3.352 16.499 4.664 1.00 95.62 166 PRO A N 1
ATOM 1350 C CA . PRO A 1 166 ? -4.554 17.278 4.378 1.00 95.62 166 PRO A CA 1
ATOM 1351 C C . PRO A 1 166 ? -5.743 16.900 5.271 1.00 95.62 166 PRO A C 1
ATOM 1353 O O . PRO A 1 166 ? -5.936 15.741 5.633 1.00 95.62 166 PRO A O 1
ATOM 1356 N N . ARG A 1 167 ? -6.604 17.877 5.587 1.00 95.44 167 ARG A N 1
ATOM 1357 C CA . ARG A 1 167 ? -7.770 17.666 6.467 1.00 95.44 167 ARG A CA 1
ATOM 1358 C C . ARG A 1 167 ? -8.684 16.529 5.992 1.00 95.44 167 ARG A C 1
ATOM 1360 O O . ARG A 1 167 ? -9.223 15.826 6.837 1.00 95.44 167 ARG A O 1
ATOM 1367 N N . GLY A 1 168 ? -8.855 16.370 4.677 1.00 95.19 168 GLY A N 1
ATOM 1368 C CA . GLY A 1 168 ? -9.669 15.298 4.096 1.00 95.19 168 GLY A CA 1
ATOM 1369 C C . GLY A 1 168 ? -9.141 13.909 4.454 1.00 95.19 168 GLY A C 1
ATOM 1370 O O . GLY A 1 168 ? -9.898 13.082 4.944 1.00 95.19 168 GLY A O 1
ATOM 1371 N N . GLU A 1 169 ? -7.834 13.691 4.315 1.00 94.50 169 GLU A N 1
ATOM 1372 C CA . GLU A 1 169 ? -7.178 12.426 4.668 1.00 94.50 169 GLU A CA 1
ATOM 1373 C C . GLU A 1 169 ? -7.244 12.141 6.170 1.00 94.50 169 GLU A C 1
ATOM 1375 O O . GLU A 1 169 ? -7.650 11.056 6.585 1.00 94.50 169 GLU A O 1
ATOM 1380 N N . ARG A 1 170 ? -6.944 13.147 7.004 1.00 95.94 170 ARG A N 1
ATOM 1381 C CA . ARG A 1 170 ? -7.042 12.999 8.467 1.00 95.94 170 ARG A CA 1
ATOM 1382 C C . ARG A 1 170 ? -8.458 12.635 8.910 1.00 95.94 170 ARG A C 1
ATOM 1384 O O . ARG A 1 170 ? -8.630 11.842 9.830 1.00 95.94 170 ARG A O 1
ATOM 1391 N N . ALA A 1 171 ? -9.473 13.203 8.257 1.00 96.38 171 ALA A N 1
ATOM 1392 C CA . ALA A 1 171 ? -10.867 12.909 8.568 1.00 96.38 171 ALA A CA 1
ATOM 1393 C C . ALA A 1 171 ? -11.232 11.444 8.285 1.00 96.38 171 ALA A C 1
ATOM 1395 O O . ALA A 1 171 ? -12.026 10.881 9.033 1.00 96.38 171 ALA A O 1
ATOM 1396 N N . VAL A 1 172 ? -10.640 10.816 7.261 1.00 96.19 172 VAL A N 1
ATOM 1397 C CA . VAL A 1 172 ? -10.861 9.392 6.958 1.00 96.19 172 VAL A CA 1
ATOM 1398 C C . VAL A 1 172 ? -10.354 8.513 8.100 1.00 96.19 172 VAL A C 1
ATOM 1400 O O . VAL A 1 172 ? -11.125 7.724 8.645 1.00 96.19 172 VAL A O 1
ATOM 1403 N N . GLY A 1 173 ? -9.092 8.688 8.509 1.00 93.31 173 GLY A N 1
ATOM 1404 C CA . GLY A 1 173 ? -8.518 7.920 9.620 1.00 93.31 173 GLY A CA 1
ATOM 1405 C C . GLY A 1 173 ? -9.259 8.154 10.941 1.00 93.31 173 GLY A C 1
ATOM 1406 O O . GLY A 1 173 ? -9.616 7.202 11.631 1.00 93.31 173 GLY A O 1
ATOM 1407 N N . ALA A 1 174 ? -9.597 9.412 11.246 1.00 94.88 174 ALA A N 1
ATOM 1408 C CA . ALA A 1 174 ? -10.328 9.758 12.462 1.00 94.88 174 ALA A CA 1
ATOM 1409 C C . ALA A 1 174 ? -11.731 9.134 12.480 1.00 94.88 174 ALA A C 1
ATOM 1411 O O . ALA A 1 174 ? -12.162 8.609 13.502 1.00 94.88 174 ALA A O 1
ATOM 1412 N N . ALA A 1 175 ? -12.443 9.150 11.349 1.00 96.06 175 ALA A N 1
ATOM 1413 C CA . ALA A 1 175 ? -13.767 8.545 11.248 1.00 96.06 175 ALA A CA 1
ATOM 1414 C C . ALA A 1 175 ? -13.731 7.025 11.470 1.00 96.06 175 ALA A C 1
ATOM 1416 O O . ALA A 1 175 ? -14.642 6.489 12.102 1.00 96.06 175 ALA A O 1
ATOM 1417 N N . MET A 1 176 ? -12.688 6.346 10.978 1.00 95.50 176 MET A N 1
ATOM 1418 C CA . MET A 1 176 ? -12.474 4.915 11.211 1.00 95.50 176 MET A CA 1
ATOM 1419 C C . MET A 1 176 ? -12.264 4.616 12.700 1.00 95.50 176 MET A C 1
ATOM 1421 O O . MET A 1 176 ? -12.971 3.775 13.252 1.00 95.50 176 MET A O 1
ATOM 1425 N N . LEU A 1 177 ? -11.365 5.351 13.362 1.00 94.56 177 LEU A N 1
ATOM 1426 C CA . LEU A 1 177 ? -11.086 5.180 14.792 1.00 94.56 177 LEU A CA 1
ATOM 1427 C C . LEU A 1 177 ? -12.302 5.489 15.669 1.00 94.56 177 LEU A C 1
ATOM 1429 O O . LEU A 1 177 ? -12.658 4.692 16.530 1.00 94.56 177 LEU A O 1
ATOM 1433 N N . VAL A 1 178 ? -12.982 6.614 15.429 1.00 94.38 178 VAL A N 1
ATOM 1434 C CA . VAL A 1 178 ? -14.165 7.014 16.209 1.00 94.38 178 VAL A CA 1
ATOM 1435 C C . VAL A 1 178 ? -15.280 5.979 16.090 1.00 94.38 178 VAL A C 1
ATOM 1437 O O . VAL A 1 178 ? -15.936 5.672 17.083 1.00 94.38 178 VAL A O 1
ATOM 1440 N N . ARG A 1 179 ? -15.501 5.429 14.889 1.00 94.25 179 ARG A N 1
ATOM 1441 C CA . ARG A 1 179 ? -16.504 4.379 14.687 1.00 94.25 179 ARG A CA 1
ATOM 1442 C C . ARG A 1 179 ? -16.151 3.119 15.468 1.00 94.25 179 ARG A C 1
ATOM 1444 O O . ARG A 1 179 ? -17.012 2.612 16.177 1.00 94.25 179 ARG A O 1
ATOM 1451 N N . HIS A 1 180 ? -14.901 2.674 15.372 1.00 94.56 180 HIS A N 1
ATOM 1452 C CA . HIS A 1 180 ? -14.411 1.498 16.088 1.00 94.56 180 HIS A CA 1
ATOM 1453 C C . HIS A 1 180 ? -14.543 1.654 17.608 1.00 94.56 180 HIS A C 1
ATOM 1455 O O . HIS A 1 180 ? -15.151 0.817 18.265 1.00 94.56 180 HIS A O 1
ATOM 1461 N N . ILE A 1 181 ? -14.086 2.782 18.161 1.00 92.62 181 ILE A N 1
ATOM 1462 C CA . ILE A 1 181 ? -14.194 3.078 19.600 1.00 92.62 181 ILE A CA 1
ATOM 1463 C C . ILE A 1 181 ? -15.663 3.127 20.047 1.00 92.62 181 ILE A C 1
ATOM 1465 O O . ILE A 1 181 ? -16.007 2.650 21.128 1.00 92.62 181 ILE A O 1
ATOM 1469 N N . TYR A 1 182 ? -16.554 3.693 19.228 1.00 92.44 182 TYR A N 1
ATOM 1470 C CA . TYR A 1 182 ? -17.984 3.716 19.534 1.00 92.44 182 TYR A CA 1
ATOM 1471 C C . TYR A 1 182 ? -18.602 2.311 19.549 1.00 92.44 182 TYR A C 1
ATOM 1473 O O . TYR A 1 182 ? -19.437 2.013 20.406 1.00 92.44 182 TYR A O 1
ATOM 1481 N N . GLU A 1 183 ? -18.213 1.456 18.604 1.00 92.19 183 GLU A N 1
ATOM 1482 C CA . GLU A 1 183 ? -18.664 0.065 18.531 1.00 92.19 183 GLU A CA 1
ATOM 1483 C C . GLU A 1 183 ? -18.159 -0.739 19.735 1.00 92.19 183 GLU A C 1
ATOM 1485 O O . GLU A 1 183 ? -18.981 -1.356 20.415 1.00 92.19 183 GLU A O 1
ATOM 1490 N N . GLU A 1 184 ? -16.874 -0.614 20.077 1.00 92.00 184 GLU A N 1
ATOM 1491 C CA . GLU A 1 184 ? -16.251 -1.227 21.259 1.00 92.00 184 GLU A CA 1
ATOM 1492 C C . GLU A 1 184 ? -16.970 -0.807 22.554 1.00 92.00 184 GLU A C 1
ATOM 1494 O O . GLU A 1 184 ? -17.391 -1.649 23.351 1.00 92.00 184 GLU A O 1
ATOM 1499 N N . LEU A 1 185 ?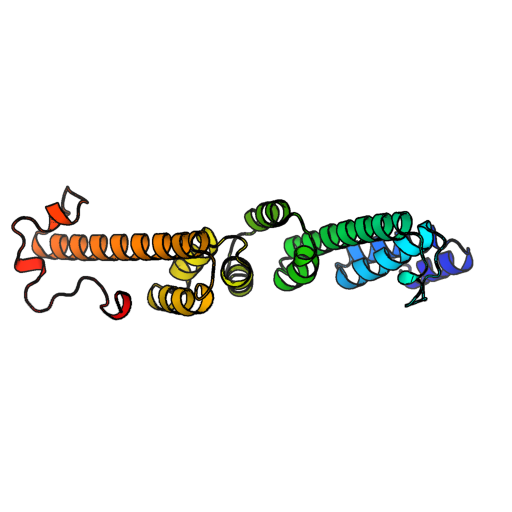 -17.212 0.498 22.733 1.00 91.62 185 LEU A N 1
ATOM 1500 C CA . LEU A 1 185 ? -17.953 1.032 23.879 1.00 91.62 185 LEU A CA 1
ATOM 1501 C C . LEU A 1 185 ? -19.354 0.431 23.979 1.00 91.62 185 LEU A C 1
ATOM 1503 O O . LEU A 1 185 ? -19.789 0.001 25.050 1.00 91.62 185 LEU A O 1
ATOM 1507 N N . ARG A 1 186 ? -20.088 0.437 22.863 1.00 93.06 186 ARG A N 1
ATOM 1508 C CA . ARG A 1 186 ? -21.460 -0.068 22.809 1.00 93.06 186 ARG A CA 1
ATOM 1509 C C . ARG A 1 186 ? -21.500 -1.554 23.158 1.00 93.06 186 ARG A C 1
ATOM 1511 O O . ARG A 1 186 ? -22.372 -1.962 23.920 1.00 93.06 186 ARG A O 1
ATOM 1518 N N . GLU A 1 187 ? -20.583 -2.349 22.618 1.00 91.88 187 GLU A N 1
ATOM 1519 C CA . GLU A 1 187 ? -20.496 -3.789 22.880 1.00 91.88 187 GLU A CA 1
ATOM 1520 C C . GLU A 1 187 ? -20.155 -4.087 24.339 1.00 91.88 187 GLU A C 1
ATOM 1522 O O . GLU A 1 187 ? -20.816 -4.920 24.964 1.00 91.88 187 GLU A O 1
ATOM 1527 N N . ASN A 1 188 ? -19.216 -3.342 24.924 1.00 91.31 188 ASN A N 1
ATOM 1528 C CA . ASN A 1 188 ? -18.861 -3.478 26.334 1.00 91.31 188 ASN A CA 1
ATOM 1529 C C . ASN A 1 188 ? -20.035 -3.131 27.263 1.00 91.31 188 ASN A C 1
ATOM 1531 O O . ASN A 1 188 ? -20.314 -3.879 28.207 1.00 91.31 188 ASN A O 1
ATOM 1535 N N . ILE A 1 189 ? -20.776 -2.056 26.962 1.00 91.81 189 ILE A N 1
ATOM 1536 C CA . ILE A 1 189 ? -21.994 -1.685 27.699 1.00 91.81 189 ILE A CA 1
ATOM 1537 C C . ILE A 1 189 ? -23.057 -2.783 27.573 1.00 91.81 189 ILE A C 1
ATOM 1539 O O . ILE A 1 189 ? -23.611 -3.212 28.585 1.00 91.81 189 ILE A O 1
ATOM 1543 N N . LEU A 1 190 ? -23.330 -3.269 26.358 1.00 91.50 190 LEU A N 1
ATOM 1544 C CA . LEU A 1 190 ? -24.306 -4.341 26.127 1.00 91.50 190 LEU A CA 1
ATOM 1545 C C . LEU A 1 190 ? -23.947 -5.605 26.912 1.00 91.50 190 LEU A C 1
ATOM 1547 O O . LEU A 1 190 ? -24.803 -6.175 27.589 1.00 91.50 190 LEU A O 1
ATOM 1551 N N . ALA A 1 191 ? -22.678 -6.012 26.867 1.00 90.25 191 ALA A N 1
ATOM 1552 C CA . ALA A 1 191 ? -22.191 -7.179 27.586 1.00 90.25 191 ALA A CA 1
ATOM 1553 C C . ALA A 1 191 ? -22.288 -6.995 29.109 1.00 90.25 191 ALA A C 1
ATOM 1555 O O . ALA A 1 191 ? -22.630 -7.941 29.821 1.00 90.25 191 ALA A O 1
ATOM 1556 N N . HIS A 1 192 ? -22.020 -5.792 29.630 1.00 91.12 192 HIS A N 1
ATOM 1557 C CA . HIS A 1 192 ? -22.228 -5.497 31.048 1.00 91.12 192 HIS A CA 1
ATOM 1558 C C . HIS A 1 192 ? -23.706 -5.607 31.427 1.00 91.12 192 HIS A C 1
ATOM 1560 O O . HIS A 1 192 ? -24.026 -6.255 32.426 1.00 91.12 192 HIS A O 1
ATOM 1566 N N . ILE A 1 193 ? -24.602 -5.051 30.608 1.00 90.94 193 ILE A N 1
ATOM 1567 C CA . ILE A 1 193 ? -26.034 -5.100 30.893 1.00 90.94 193 ILE A CA 1
ATOM 1568 C C . ILE A 1 193 ? -26.560 -6.528 30.869 1.00 90.94 193 ILE A C 1
ATOM 1570 O O . ILE A 1 193 ? -27.215 -6.949 31.818 1.00 90.94 193 ILE A O 1
ATOM 1574 N N . GLN A 1 194 ? -26.184 -7.313 29.864 1.00 91.25 194 GLN A N 1
ATOM 1575 C CA . GLN A 1 194 ? -26.576 -8.715 29.777 1.00 91.25 194 GLN A CA 1
ATOM 1576 C C . GLN A 1 194 ? -26.104 -9.535 30.987 1.00 91.25 194 GLN A C 1
ATOM 1578 O O . GLN A 1 194 ? -26.836 -10.403 31.458 1.00 91.25 194 GLN A O 1
ATOM 1583 N N . ARG A 1 195 ? -24.906 -9.259 31.524 1.00 90.69 195 ARG A N 1
ATOM 1584 C CA . ARG A 1 195 ? -24.407 -9.931 32.737 1.00 90.69 195 ARG A CA 1
ATOM 1585 C C . ARG A 1 195 ? -25.225 -9.595 33.987 1.00 90.69 195 ARG A C 1
ATOM 1587 O O . ARG A 1 195 ? -25.332 -10.451 34.859 1.00 90.69 195 ARG A O 1
ATOM 1594 N N . GLN A 1 196 ? -25.771 -8.383 34.083 1.00 90.12 196 GLN A N 1
ATOM 1595 C CA . GLN A 1 196 ? -26.563 -7.939 35.236 1.00 90.12 196 GLN A CA 1
ATOM 1596 C C . GLN A 1 196 ? -28.047 -8.310 35.122 1.00 90.12 196 GLN A C 1
ATOM 1598 O O . GLN A 1 196 ? -28.638 -8.792 36.083 1.00 90.12 196 GLN A O 1
ATOM 1603 N N . GLU A 1 197 ? -28.651 -8.110 33.951 1.00 91.31 197 GLU A N 1
ATOM 1604 C CA . GLU A 1 197 ? -30.090 -8.307 33.726 1.00 91.31 197 GLU A CA 1
ATOM 1605 C C . GLU A 1 197 ? -30.424 -9.726 33.234 1.00 91.31 197 GLU A C 1
ATOM 1607 O O . GLU A 1 197 ? -31.586 -10.131 33.231 1.00 91.31 197 GLU A O 1
ATOM 1612 N N . GLY A 1 198 ? -29.423 -10.500 32.799 1.00 88.50 198 GLY A N 1
ATOM 1613 C CA . GLY A 1 198 ? -29.603 -11.846 32.243 1.00 88.50 198 GLY A CA 1
ATOM 1614 C C . GLY A 1 198 ? -30.261 -11.873 30.858 1.00 88.50 198 GLY A C 1
ATOM 1615 O O . GLY A 1 198 ? -30.450 -12.950 30.292 1.00 88.50 198 GLY A O 1
ATOM 1616 N N . GLN A 1 199 ? -30.598 -10.710 30.296 1.00 85.88 199 GLN A N 1
ATOM 1617 C CA . GLN A 1 199 ? -31.206 -10.550 28.978 1.00 85.88 199 GLN A CA 1
ATOM 1618 C C . GLN A 1 199 ? -30.426 -9.525 28.162 1.00 85.88 199 GLN A C 1
ATOM 1620 O O . GLN A 1 199 ? -29.875 -8.563 28.696 1.00 85.88 199 GLN A O 1
ATOM 1625 N N . GLN A 1 200 ? -30.363 -9.745 26.852 1.00 83.12 200 GLN A N 1
ATOM 1626 C CA . GLN A 1 200 ? -29.738 -8.790 25.953 1.00 83.12 200 GLN A CA 1
ATOM 1627 C C . GLN A 1 200 ? -30.693 -7.606 25.724 1.00 83.12 200 GLN A C 1
ATOM 1629 O O . GLN A 1 200 ? -31.862 -7.837 25.410 1.00 83.12 200 GLN A O 1
ATOM 1634 N N . PRO A 1 201 ? -30.226 -6.353 25.852 1.00 84.06 201 PRO A N 1
ATOM 1635 C CA . PRO A 1 201 ? -31.064 -5.185 25.601 1.00 84.06 201 PRO A CA 1
ATOM 1636 C C . PRO A 1 201 ? -31.604 -5.139 24.166 1.00 84.06 201 PRO A C 1
ATOM 1638 O O . PRO A 1 201 ? -30.873 -5.402 23.213 1.00 84.06 201 PRO A O 1
ATOM 1641 N N . GLU A 1 202 ? -32.861 -4.723 24.002 1.00 82.19 202 GLU A N 1
ATOM 1642 C CA . GLU A 1 202 ? -33.511 -4.604 22.684 1.00 82.19 202 GLU A CA 1
ATOM 1643 C C . GLU A 1 202 ? -33.020 -3.391 21.871 1.00 82.19 202 GLU A C 1
ATOM 1645 O O . GLU A 1 202 ? -33.141 -3.346 20.647 1.00 82.19 202 GLU A O 1
ATOM 1650 N N . THR A 1 203 ? -32.458 -2.385 22.545 1.00 85.31 203 THR A N 1
ATOM 1651 C CA . THR A 1 203 ? -31.944 -1.159 21.922 1.00 85.31 203 THR A CA 1
ATOM 1652 C C . THR A 1 203 ? -30.432 -1.218 21.743 1.00 85.31 203 THR A C 1
ATOM 1654 O O . THR A 1 203 ? -29.704 -1.608 22.645 1.00 85.31 203 THR A O 1
ATOM 1657 N N . LEU A 1 204 ? -29.938 -0.730 20.603 1.00 84.38 204 LEU A N 1
ATOM 1658 C CA . LEU A 1 204 ? -28.499 -0.589 20.336 1.00 84.38 204 LEU A CA 1
ATOM 1659 C C . LEU A 1 204 ? -27.981 0.838 20.567 1.00 84.38 204 LEU A C 1
ATOM 1661 O O . LEU A 1 204 ? -26.777 1.087 20.501 1.00 84.38 204 LEU A O 1
ATOM 1665 N N . LYS A 1 205 ? -28.877 1.801 20.809 1.00 87.81 205 LYS A N 1
ATOM 1666 C CA . LYS A 1 205 ? -28.493 3.196 21.032 1.00 87.81 205 LYS A CA 1
ATOM 1667 C C . LYS A 1 205 ? -27.944 3.356 22.447 1.00 87.81 205 LYS A C 1
ATOM 1669 O O . LYS A 1 205 ? -28.693 3.180 23.405 1.00 87.81 205 LYS A O 1
ATOM 1674 N N . VAL A 1 206 ? -26.678 3.767 22.562 1.00 87.06 206 VAL A N 1
ATOM 1675 C CA . VAL A 1 206 ? -25.981 3.934 23.852 1.00 87.06 206 VAL A CA 1
ATOM 1676 C C . VAL A 1 206 ? -26.770 4.802 24.836 1.00 87.06 206 VAL A C 1
ATOM 1678 O O . VAL A 1 206 ? -26.907 4.411 25.984 1.00 87.06 206 VAL A O 1
ATOM 1681 N N . SER A 1 207 ? -27.378 5.914 24.403 1.00 88.31 207 SER A N 1
ATOM 1682 C CA . SER A 1 207 ? -28.201 6.743 25.305 1.00 88.31 207 SER A CA 1
ATOM 1683 C C . SER A 1 207 ? -29.323 5.944 25.976 1.00 88.31 207 SER A C 1
ATOM 1685 O O . SER A 1 207 ? -29.503 6.029 27.180 1.00 88.31 207 SER A O 1
ATOM 1687 N N . ASN A 1 208 ? -30.016 5.101 25.211 1.00 89.00 208 ASN A N 1
ATOM 1688 C CA . ASN A 1 208 ? -31.146 4.318 25.704 1.00 89.00 208 ASN A CA 1
ATOM 1689 C C . ASN A 1 208 ? -30.687 3.107 26.534 1.00 89.00 208 ASN A C 1
ATOM 1691 O O . ASN A 1 208 ? -31.437 2.591 27.360 1.00 89.00 208 ASN A O 1
ATOM 1695 N N . LEU A 1 209 ? -29.462 2.623 26.298 1.00 86.88 209 LEU A N 1
ATOM 1696 C CA . LEU A 1 209 ? -28.840 1.604 27.144 1.00 86.88 209 LEU A CA 1
ATOM 1697 C C . LEU A 1 209 ? -28.547 2.152 28.540 1.00 86.88 209 LEU A C 1
ATOM 1699 O O . LEU A 1 209 ? -28.622 1.407 29.507 1.00 86.88 209 LEU A O 1
ATOM 1703 N N . LEU A 1 210 ? -28.254 3.443 28.656 1.00 88.19 210 LEU A N 1
ATOM 1704 C CA . LEU A 1 210 ? -27.913 4.080 29.925 1.00 88.19 210 LEU A CA 1
ATOM 1705 C C . LEU A 1 210 ? -29.138 4.597 30.689 1.00 88.19 210 LEU A C 1
ATOM 1707 O O . LEU A 1 210 ? -29.056 4.789 31.901 1.00 88.19 210 LEU A O 1
ATOM 1711 N N . ASP A 1 211 ? -30.270 4.789 30.008 1.00 87.69 211 ASP A N 1
ATOM 1712 C CA . ASP A 1 211 ? -31.507 5.260 30.630 1.00 87.69 211 ASP A CA 1
ATOM 1713 C C . ASP A 1 211 ? -31.900 4.372 31.818 1.00 87.69 211 ASP A C 1
ATOM 1715 O O . ASP A 1 211 ? -32.123 3.170 31.672 1.00 87.69 211 ASP A O 1
ATOM 1719 N N . GLN A 1 212 ? -31.996 4.989 33.001 1.00 82.31 212 GLN A N 1
ATOM 1720 C CA . GLN A 1 212 ? -32.353 4.342 34.273 1.00 82.31 212 GLN A CA 1
ATOM 1721 C C . GLN A 1 212 ? -31.364 3.258 34.749 1.00 82.31 212 GLN A C 1
ATOM 1723 O O . GLN A 1 212 ? -31.675 2.498 35.668 1.00 82.31 212 GLN A O 1
ATOM 1728 N N . ARG A 1 213 ? -30.156 3.198 34.171 1.00 87.38 213 ARG A N 1
ATOM 1729 C CA . ARG A 1 213 ? -29.101 2.233 34.522 1.00 87.38 213 ARG A CA 1
ATOM 1730 C C . ARG A 1 213 ? -27.849 2.920 35.070 1.00 87.38 213 ARG A C 1
ATOM 1732 O O . ARG A 1 213 ? -26.736 2.624 34.644 1.00 87.38 213 ARG A O 1
ATOM 1739 N N . ASP A 1 214 ? -28.010 3.799 36.061 1.00 85.19 214 ASP A N 1
ATOM 1740 C CA . ASP A 1 214 ? -26.896 4.532 36.700 1.00 85.19 214 ASP A CA 1
ATOM 1741 C C . ASP A 1 214 ? -25.791 3.603 37.242 1.00 85.19 214 ASP A C 1
ATOM 1743 O O . ASP A 1 214 ? -24.615 3.964 37.307 1.00 85.19 214 ASP A O 1
ATOM 1747 N N . TRP A 1 215 ? -26.154 2.363 37.579 1.00 87.94 215 TRP A N 1
ATOM 1748 C CA . TRP A 1 215 ? -25.230 1.323 38.024 1.00 87.94 215 TRP A CA 1
ATOM 1749 C C . TRP A 1 215 ? -24.203 0.903 36.961 1.00 87.94 215 TRP A C 1
ATOM 1751 O O . TRP A 1 215 ? -23.163 0.360 37.329 1.00 87.94 215 TRP A O 1
ATOM 1761 N N . VAL A 1 216 ? -24.419 1.194 35.671 1.00 86.25 216 VAL A N 1
ATOM 1762 C CA . VAL A 1 216 ? -23.429 0.953 34.600 1.00 86.25 216 VAL A CA 1
ATOM 1763 C C . VAL A 1 216 ? -22.127 1.718 34.865 1.00 86.25 216 VAL A C 1
ATOM 1765 O O . VAL A 1 216 ? -21.058 1.265 34.452 1.00 86.25 216 VAL A O 1
ATOM 1768 N N . PHE A 1 217 ? -22.203 2.831 35.600 1.00 84.38 217 PHE A N 1
ATOM 1769 C CA . PHE A 1 217 ? -21.064 3.664 35.998 1.00 84.38 217 PHE A CA 1
ATOM 1770 C C . PHE A 1 217 ? -20.559 3.377 37.420 1.00 84.38 217 PHE A C 1
ATOM 1772 O O . PHE A 1 217 ? -19.548 3.938 37.848 1.00 84.38 217 PHE A O 1
ATOM 1779 N N . ALA A 1 218 ? -21.249 2.529 38.185 1.00 83.75 218 ALA A N 1
ATOM 1780 C CA . ALA A 1 218 ? -20.886 2.258 39.569 1.00 83.75 218 ALA A CA 1
ATOM 1781 C C . ALA A 1 218 ? -19.580 1.447 39.671 1.00 83.75 218 ALA A C 1
ATOM 1783 O O . ALA A 1 218 ? -19.207 0.685 38.775 1.00 83.75 218 ALA A O 1
ATOM 1784 N N . GLY A 1 219 ? -18.875 1.613 40.794 1.00 73.94 219 GLY A N 1
ATOM 1785 C CA . GLY A 1 219 ? -17.712 0.788 41.142 1.00 73.94 219 GLY A CA 1
ATOM 1786 C C . GLY A 1 219 ? -16.450 1.030 40.309 1.00 73.94 219 GLY A C 1
ATOM 1787 O O . GLY A 1 219 ? -15.569 0.179 40.317 1.00 73.94 219 GLY A O 1
ATOM 1788 N N . GLY A 1 220 ? -16.347 2.157 39.593 1.00 73.00 220 GLY A N 1
ATOM 1789 C CA . GLY A 1 220 ? -15.205 2.420 38.708 1.00 73.00 220 GLY A CA 1
ATOM 1790 C C . GLY A 1 220 ? -15.218 1.546 37.453 1.00 73.00 220 GLY A C 1
ATOM 1791 O O . GLY A 1 220 ? -14.163 1.204 36.931 1.00 73.00 220 GLY A O 1
ATOM 1792 N N . SER A 1 221 ? -16.409 1.149 36.996 1.00 75.88 221 SER A N 1
ATOM 1793 C CA . SER A 1 221 ? -16.575 0.368 35.772 1.00 75.88 221 SER A CA 1
ATOM 1794 C C . SER A 1 221 ? -16.220 1.216 34.549 1.00 75.88 221 SER A C 1
ATOM 1796 O O . SER A 1 221 ? -16.908 2.190 34.244 1.00 75.88 221 SER A O 1
ATOM 1798 N N . TYR A 1 222 ? -15.165 0.821 33.838 1.00 80.44 222 TYR A N 1
ATOM 1799 C CA . TYR A 1 222 ? -14.781 1.396 32.552 1.00 80.44 222 TYR A CA 1
ATOM 1800 C C . TYR A 1 222 ? -15.233 0.468 31.424 1.00 80.44 222 TYR A C 1
ATOM 1802 O O . TYR A 1 222 ? -15.008 -0.739 31.480 1.00 80.44 222 TYR A O 1
ATOM 1810 N N . HIS A 1 223 ? -15.864 1.044 30.400 1.00 85.50 223 HIS A N 1
ATOM 1811 C CA . HIS A 1 223 ? -16.332 0.321 29.205 1.00 85.50 223 HIS A CA 1
ATOM 1812 C C . HIS A 1 223 ? -15.456 0.589 27.977 1.00 85.50 223 HIS A C 1
ATOM 1814 O O . HIS A 1 223 ? -15.781 0.153 26.879 1.00 85.50 223 HIS A O 1
ATOM 1820 N N . LEU A 1 224 ? -14.360 1.321 28.177 1.00 85.12 224 LEU A N 1
ATOM 1821 C CA . LEU A 1 224 ? -13.304 1.610 27.216 1.00 85.12 224 LEU A CA 1
ATOM 1822 C C . LEU A 1 224 ? -11.986 1.784 27.969 1.00 85.12 224 LEU A C 1
ATOM 1824 O O . LEU A 1 224 ? -11.982 2.260 29.108 1.00 85.12 224 LEU A O 1
ATOM 1828 N N . ASP A 1 225 ? -10.878 1.470 27.305 1.00 81.38 225 ASP A N 1
ATOM 1829 C CA . ASP A 1 225 ? -9.559 1.878 27.773 1.00 81.38 225 ASP A CA 1
ATOM 1830 C C . ASP A 1 225 ? -9.421 3.405 27.645 1.00 81.38 225 ASP A C 1
ATOM 1832 O O . ASP A 1 225 ? -9.557 3.982 26.565 1.00 81.38 225 ASP A O 1
ATOM 1836 N N . THR A 1 226 ? -9.164 4.082 28.764 1.00 77.38 226 THR A N 1
ATOM 1837 C CA . THR A 1 226 ? -9.025 5.544 28.806 1.00 77.38 226 THR A CA 1
ATOM 1838 C C . THR A 1 226 ? -7.828 6.057 28.010 1.00 77.38 226 THR A C 1
ATOM 1840 O O . THR A 1 226 ? -7.820 7.225 27.629 1.00 77.38 226 THR A O 1
ATOM 1843 N N . THR A 1 227 ? -6.835 5.206 27.726 1.00 75.94 227 THR A N 1
ATOM 1844 C CA . THR A 1 227 ? -5.711 5.556 26.843 1.00 75.94 227 THR A CA 1
ATOM 1845 C C . THR A 1 227 ? -6.156 5.795 25.400 1.00 75.94 227 THR A C 1
ATOM 1847 O O . THR A 1 227 ? -5.470 6.505 24.674 1.00 75.94 227 THR A O 1
ATOM 1850 N N . HIS A 1 228 ? -7.332 5.298 24.994 1.00 79.19 228 HIS A N 1
ATOM 1851 C CA . HIS A 1 228 ? -7.887 5.529 23.657 1.00 79.19 228 HIS A CA 1
ATOM 1852 C C . HIS A 1 228 ? -8.483 6.937 23.458 1.00 79.19 228 HIS A C 1
ATOM 1854 O O . HIS A 1 228 ? -8.929 7.265 22.359 1.00 79.19 228 HIS A O 1
ATOM 1860 N N . LEU A 1 229 ? -8.557 7.748 24.520 1.00 68.88 229 LEU A N 1
ATOM 1861 C CA . LEU A 1 229 ? -9.186 9.077 24.527 1.00 68.88 229 LEU A CA 1
ATOM 1862 C C . LEU A 1 229 ? -8.186 10.227 24.740 1.00 68.88 229 LEU A C 1
ATOM 1864 O O . LEU A 1 229 ? -8.618 11.377 24.847 1.00 68.88 229 LEU A O 1
ATOM 1868 N N . ALA A 1 230 ? -6.897 9.906 24.887 1.00 56.12 230 ALA A N 1
ATOM 1869 C CA . ALA A 1 230 ? -5.826 10.849 25.206 1.00 56.12 230 ALA A CA 1
ATOM 1870 C C . ALA A 1 230 ? -5.281 11.571 23.967 1.00 56.12 230 ALA A C 1
ATOM 1872 O O . ALA A 1 230 ? -5.298 10.963 22.877 1.00 56.12 230 ALA A O 1
#

pLDDT: mean 89.26, std 11.02, range [35.81, 98.25]

Secondary structure (DSSP, 8-state):
------HHHHHHHHHHTT-HHHHHHHHHHHHHHTT-HHHHHHHHHHHHHHHTT--TT-SSGGGGS-HHHHHHHHHHHHHHHHHHHHHHHHTT-HHHHHHHHTT-S-HHHHHHHHTTPPP-TTTHHHHHIIIIIS-S-HHHHHHHHHHHHHHHHHHHHHHHHSTTS-HHHHHHHHHHHHHHHHHHHHHHHHHHHHHHHSS--S---HHHHHTT-GGGGGGG--SS-GGGG-

Radius of gyration: 27.68 Å; chains: 1; bounding box: 59×52×78 Å